Protein AF-0000000085123105 (afdb_homodimer)

Solvent-accessible surface area (backbone atoms only — not comparable to full-atom values): 19243 Å² total; per-residue (Å²): 120,56,48,76,42,59,49,56,49,74,67,53,51,53,54,58,71,70,49,73,50,39,33,42,32,33,43,39,95,72,73,73,54,42,72,45,82,44,30,50,83,74,30,70,42,78,76,52,56,40,34,36,39,35,59,35,60,69,57,63,57,28,48,62,50,20,21,39,77,81,28,35,55,33,23,38,36,39,65,34,38,53,84,73,54,30,27,41,36,37,38,28,41,40,44,77,37,34,76,86,40,87,60,28,68,68,60,56,65,79,37,85,76,58,83,60,57,50,35,35,37,48,32,38,45,57,32,29,36,39,35,65,30,36,47,42,39,34,36,42,82,72,43,66,50,58,57,44,62,53,53,53,68,71,46,50,71,68,52,52,50,53,48,40,64,72,38,29,40,37,19,98,86,65,38,62,31,51,65,89,50,132,118,55,50,76,41,58,48,57,48,72,68,54,50,55,54,57,71,71,50,73,49,38,34,43,32,34,41,38,95,72,74,73,54,43,74,44,82,44,31,48,83,73,31,71,42,78,77,51,54,41,33,36,39,35,60,34,59,70,57,61,57,28,48,62,50,21,21,38,75,80,29,36,54,34,23,38,36,40,65,35,37,54,85,71,54,29,28,42,35,37,38,28,41,41,45,78,37,35,76,88,40,88,59,27,68,68,59,56,66,80,37,84,78,57,81,60,56,51,36,36,37,50,31,38,44,57,34,29,36,40,35,63,30,36,46,42,37,35,35,44,83,72,44,67,50,59,57,44,62,53,54,53,68,72,45,52,73,68,52,51,49,52,50,41,67,72,38,29,40,36,20,98,86,65,39,60,31,51,66,88,51,132

Sequence (364 aa):
MANITDKLNKTDIEFIENQKMFFVSTSPKDGKINLSPKGLDDTFKIIDENKILWLNYFGSGNETAAHLLEDNRMTIMFCAFEGEPNILRLYCKAKVIHKRDTLWEEYISHFSTKRAARQVFDVTIENVNNSCGMGVPLYDFIGQREDLPVLYNKMSEEEHIAYMKKKNVLSFDGKETKLFEDMANITDKLNKTDIEFIENQKMFFVSTSPKDGKINLSPKGLDDTFKIIDENKILWLNYFGSGNETAAHLLEDNRMTIMFCAFEGEPNILRLYCKAKVIHKRDTLWEEYISHFSTKRAARQVFDVTIENVNNSCGMGVPLYDFIGQREDLPVLYNKMSEEEHIAYMKKKNVLSFDGKETKLFED

InterPro domains:
  IPR011576 Pyridoxamine 5'-phosphate oxidase, N-terminal [PF01243] (14-132)
  IPR012349 FMN-binding split barrel [G3DSA:2.30.110.10] (2-129)

Structure (mmCIF, N/CA/C/O backbone):
data_AF-0000000085123105-model_v1
#
loop_
_entity.id
_entity.type
_entity.pdbx_description
1 polymer "Pyridoxamine 5'-phosphate oxidase-related FMN-binding protein"
#
loop_
_atom_site.group_PDB
_atom_site.id
_atom_site.type_symbol
_atom_site.label_atom_id
_atom_site.label_alt_id
_atom_site.label_comp_id
_atom_site.label_asym_id
_atom_site.label_entity_id
_atom_site.label_seq_id
_atom_site.pdbx_PDB_ins_code
_atom_site.Cartn_x
_atom_site.Cartn_y
_atom_site.Cartn_z
_atom_site.occupancy
_atom_site.B_iso_or_equiv
_atom_site.auth_seq_id
_atom_site.auth_comp_id
_atom_site.auth_asym_id
_atom_site.auth_atom_id
_atom_site.pdbx_PDB_model_num
ATOM 1 N N . MET A 1 1 ? -17.328 12.117 0.617 1 50.81 1 MET A N 1
ATOM 2 C CA . MET A 1 1 ? -17.281 11.188 1.742 1 50.81 1 MET A CA 1
ATOM 3 C C . MET A 1 1 ? -16.891 9.789 1.274 1 50.81 1 MET A C 1
ATOM 5 O O . MET A 1 1 ? -17.141 9.43 0.119 1 50.81 1 MET A O 1
ATOM 9 N N . ALA A 1 2 ? -15.922 9.172 1.965 1 63.94 2 ALA A N 1
ATOM 10 C CA . ALA A 1 2 ? -15.734 7.754 1.668 1 63.94 2 ALA A CA 1
ATOM 11 C C . ALA A 1 2 ? -17.078 7.016 1.665 1 63.94 2 ALA A C 1
ATOM 13 O O . ALA A 1 2 ? -17.938 7.289 2.494 1 63.94 2 ALA A O 1
ATOM 14 N N . ASN A 1 3 ? -17.438 6.473 0.589 1 80.06 3 ASN A N 1
ATOM 15 C CA . ASN A 1 3 ? -18.594 5.594 0.481 1 80.06 3 ASN A CA 1
ATOM 16 C C . ASN A 1 3 ? -18.219 4.133 0.696 1 80.06 3 ASN A C 1
ATOM 18 O O . ASN A 1 3 ? -17.438 3.568 -0.084 1 80.06 3 ASN A O 1
ATOM 22 N N . ILE A 1 4 ? -18.734 3.582 1.87 1 90.12 4 ILE A N 1
ATOM 23 C CA . ILE A 1 4 ? -18.391 2.199 2.191 1 90.12 4 ILE A CA 1
ATOM 24 C C . ILE A 1 4 ? -19.594 1.297 1.906 1 90.12 4 ILE A C 1
ATOM 26 O O . ILE A 1 4 ? -20.703 1.568 2.365 1 90.12 4 ILE A O 1
ATOM 30 N N . THR A 1 5 ? -19.391 0.331 1.028 1 95.75 5 THR A N 1
ATOM 31 C CA . THR A 1 5 ? -20.375 -0.688 0.702 1 95.75 5 THR A CA 1
ATOM 32 C C . THR A 1 5 ? -19.828 -2.086 0.962 1 95.75 5 THR A C 1
ATOM 34 O O . THR A 1 5 ? -18.672 -2.236 1.353 1 95.75 5 THR A O 1
ATOM 37 N N . ASP A 1 6 ? -20.703 -3.152 0.759 1 97.25 6 ASP A N 1
ATOM 38 C CA . ASP A 1 6 ? -20.281 -4.484 1.172 1 97.25 6 ASP A CA 1
ATOM 39 C C . ASP A 1 6 ? -19.922 -5.348 -0.038 1 97.25 6 ASP A C 1
ATOM 41 O O . ASP A 1 6 ? -19.484 -6.488 0.115 1 97.25 6 ASP A O 1
ATOM 45 N N . LYS A 1 7 ? -20.172 -4.797 -1.194 1 98.12 7 LYS A N 1
ATOM 46 C CA . LYS A 1 7 ? -19.828 -5.547 -2.4 1 98.12 7 LYS A CA 1
ATOM 47 C C . LYS A 1 7 ? -19.516 -4.609 -3.561 1 98.12 7 LYS A C 1
ATOM 49 O O . LYS A 1 7 ? -19.859 -3.43 -3.529 1 98.12 7 LYS A O 1
ATOM 54 N N . LEU A 1 8 ? -18.859 -5.105 -4.551 1 98.69 8 LEU A N 1
ATOM 55 C CA . LEU A 1 8 ? -18.531 -4.34 -5.754 1 98.69 8 LEU A CA 1
ATOM 56 C C . LEU A 1 8 ? -19.797 -4.047 -6.562 1 98.69 8 LEU A C 1
ATOM 58 O O . LEU A 1 8 ? -20.656 -4.914 -6.703 1 98.69 8 LEU A O 1
ATOM 62 N N . ASN A 1 9 ? -19.906 -2.869 -7.035 1 98.19 9 ASN A N 1
ATOM 63 C CA . ASN A 1 9 ? -20.906 -2.545 -8.039 1 98.19 9 ASN A CA 1
ATOM 64 C C . ASN A 1 9 ? -20.297 -2.441 -9.438 1 98.19 9 ASN A C 1
ATOM 66 O O . ASN A 1 9 ? -19.094 -2.646 -9.609 1 98.19 9 ASN A O 1
ATOM 70 N N . LYS A 1 10 ? -21.125 -2.178 -10.398 1 98.06 10 LYS A N 1
ATOM 71 C CA . LYS A 1 10 ? -20.688 -2.156 -11.789 1 98.06 10 LYS A CA 1
ATOM 72 C C . LYS A 1 10 ? -19.609 -1.097 -12.008 1 98.06 10 LYS A C 1
ATOM 74 O O . LYS A 1 10 ? -18.641 -1.327 -12.742 1 98.06 10 LYS A O 1
ATOM 79 N N . THR A 1 11 ? -19.766 0.05 -11.414 1 97.75 11 THR A N 1
ATOM 80 C CA . THR A 1 11 ? -18.812 1.141 -11.547 1 97.75 11 THR A CA 1
ATOM 81 C C . THR A 1 11 ? -17.453 0.75 -10.953 1 97.75 11 THR A C 1
ATOM 83 O O . THR A 1 11 ? -16.406 1.031 -11.539 1 97.75 11 THR A O 1
ATOM 86 N N . ASP A 1 12 ? -17.516 0.111 -9.758 1 98.38 12 ASP A N 1
ATOM 87 C CA . ASP A 1 12 ? -16.297 -0.381 -9.133 1 98.38 12 ASP A CA 1
ATOM 88 C C . ASP A 1 12 ? -15.555 -1.344 -10.062 1 98.38 12 ASP A C 1
ATOM 90 O O . ASP A 1 12 ? -14.344 -1.229 -10.242 1 98.38 12 ASP A O 1
ATOM 94 N N . ILE A 1 13 ? -16.281 -2.266 -10.602 1 98.69 13 ILE A N 1
ATOM 95 C CA . ILE A 1 13 ? -15.711 -3.312 -11.438 1 98.69 13 ILE A CA 1
ATOM 96 C C . ILE A 1 13 ? -15.062 -2.686 -12.672 1 98.69 13 ILE A C 1
ATOM 98 O O . ILE A 1 13 ? -13.938 -3.037 -13.039 1 98.69 13 ILE A O 1
ATOM 102 N N . GLU A 1 14 ? -15.711 -1.787 -13.297 1 98.31 14 GLU A N 1
ATOM 103 C CA . GLU A 1 14 ? -15.164 -1.1 -14.461 1 98.31 14 GLU A CA 1
ATOM 104 C C . GLU A 1 14 ? -13.883 -0.347 -14.109 1 98.31 14 GLU A C 1
ATOM 106 O O . GLU A 1 14 ? -12.922 -0.359 -14.875 1 98.31 14 GLU A O 1
ATOM 111 N N . PHE A 1 15 ? -13.922 0.326 -13.008 1 98.56 15 PHE A N 1
ATOM 112 C CA . PHE A 1 15 ? -12.742 1.05 -12.555 1 98.56 15 PHE A CA 1
ATOM 113 C C . PHE A 1 15 ? -11.562 0.103 -12.375 1 98.56 15 PHE A C 1
ATOM 115 O O . PHE A 1 15 ? -10.461 0.374 -12.867 1 98.56 15 PHE A O 1
ATOM 122 N N . ILE A 1 16 ? -11.758 -1.043 -11.664 1 98.75 16 ILE A N 1
ATOM 123 C CA . ILE A 1 16 ? -10.703 -2.021 -11.398 1 98.75 16 ILE A CA 1
ATOM 124 C C . ILE A 1 16 ? -10.141 -2.543 -12.719 1 98.75 16 ILE A C 1
ATOM 126 O O . ILE A 1 16 ? -8.922 -2.633 -12.891 1 98.75 16 ILE A O 1
ATOM 130 N N . GLU A 1 17 ? -10.992 -2.828 -13.641 1 97.69 17 GLU A N 1
ATOM 131 C CA . GLU A 1 17 ? -10.602 -3.424 -14.914 1 97.69 17 GLU A CA 1
ATOM 132 C C . GLU A 1 17 ? -9.742 -2.461 -15.727 1 97.69 17 GLU A C 1
ATOM 134 O O . GLU A 1 17 ? -8.984 -2.887 -16.594 1 97.69 17 GLU A O 1
ATOM 139 N N . ASN A 1 18 ? -9.852 -1.21 -15.422 1 97.56 18 ASN A N 1
ATOM 140 C CA . ASN A 1 18 ? -9.109 -0.201 -16.172 1 97.56 18 ASN A CA 1
ATOM 141 C C . ASN A 1 18 ? -7.762 0.095 -15.523 1 97.56 18 ASN A C 1
ATOM 143 O O . ASN A 1 18 ? -6.961 0.854 -16.078 1 97.56 18 ASN A O 1
ATOM 147 N N . GLN A 1 19 ? -7.535 -0.427 -14.383 1 98.44 19 GLN A N 1
ATOM 148 C CA . GLN A 1 19 ? -6.25 -0.217 -13.727 1 98.44 19 GLN A CA 1
ATOM 149 C C . GLN A 1 19 ? -5.215 -1.229 -14.211 1 98.44 19 GLN A C 1
ATOM 151 O O . GLN A 1 19 ? -5.566 -2.334 -14.625 1 98.44 19 GLN A O 1
ATOM 156 N N . LYS A 1 20 ? -3.9 -0.831 -14.102 1 98.5 20 LYS A N 1
ATOM 157 C CA . LYS A 1 20 ? -2.824 -1.663 -14.633 1 98.5 20 LYS A CA 1
ATOM 158 C C . LYS A 1 20 ? -1.988 -2.266 -13.508 1 98.5 20 LYS A C 1
ATOM 160 O O . LYS A 1 20 ? -1.038 -3.01 -13.766 1 98.5 20 LYS A O 1
ATOM 165 N N . MET A 1 21 ? -2.285 -1.904 -12.312 1 98.62 21 MET A N 1
ATOM 166 C CA . MET A 1 21 ? -1.643 -2.432 -11.109 1 98.62 21 MET A CA 1
ATOM 167 C C . MET A 1 21 ? -2.537 -2.25 -9.891 1 98.62 21 MET A C 1
ATOM 169 O O . MET A 1 21 ? -3.531 -1.523 -9.945 1 98.62 21 MET A O 1
ATOM 173 N N . PHE A 1 22 ? -2.258 -2.898 -8.883 1 98.88 22 PHE A N 1
ATOM 174 C CA . PHE A 1 22 ? -2.908 -2.748 -7.586 1 98.88 22 PHE A CA 1
ATOM 175 C C . PHE A 1 22 ? -1.908 -2.932 -6.453 1 98.88 22 PHE A C 1
ATOM 177 O O . PHE A 1 22 ? -0.735 -3.225 -6.691 1 98.88 22 PHE A O 1
ATOM 184 N N . PHE A 1 23 ? -2.311 -2.611 -5.25 1 98.94 23 PHE A N 1
ATOM 185 C CA . PHE A 1 23 ? -1.46 -2.658 -4.07 1 98.94 23 PHE A CA 1
ATOM 186 C C . PHE A 1 23 ? -2.082 -3.535 -2.988 1 98.94 23 PHE A C 1
ATOM 188 O O . PHE A 1 23 ? -3.299 -3.527 -2.801 1 98.94 23 PHE A O 1
ATOM 195 N N . VAL A 1 24 ? -1.243 -4.258 -2.305 1 98.88 24 VAL A N 1
ATOM 196 C CA . VAL A 1 24 ? -1.723 -5.199 -1.298 1 98.88 24 VAL A CA 1
ATOM 197 C C . VAL A 1 24 ? -1.025 -4.93 0.034 1 98.88 24 VAL A C 1
ATOM 199 O O . VAL A 1 24 ? 0.191 -4.73 0.075 1 98.88 24 VAL A O 1
ATOM 202 N N . SER A 1 25 ? -1.798 -4.91 1.049 1 98.94 25 SER A N 1
ATOM 203 C CA . SER A 1 25 ? -1.232 -4.828 2.391 1 98.94 25 SER A CA 1
ATOM 204 C C . SER A 1 25 ? -1.75 -5.953 3.279 1 98.94 25 SER A C 1
ATOM 206 O O . SER A 1 25 ? -2.936 -6.285 3.24 1 98.94 25 SER A O 1
ATOM 208 N N . THR A 1 26 ? -0.894 -6.566 3.986 1 98.81 26 THR A N 1
ATOM 209 C CA . THR A 1 26 ? -1.166 -7.535 5.039 1 98.81 26 THR A CA 1
ATOM 210 C C . THR A 1 26 ? -0.32 -7.246 6.277 1 98.81 26 THR A C 1
ATOM 212 O O . THR A 1 26 ? 0.667 -6.512 6.199 1 98.81 26 THR A O 1
ATOM 215 N N . SER A 1 27 ? -0.757 -7.75 7.363 1 98.38 27 SER A N 1
ATOM 216 C CA . SER A 1 27 ? -0.037 -7.496 8.609 1 98.38 27 SER A CA 1
ATOM 217 C C . SER A 1 27 ? 0.028 -8.75 9.477 1 98.38 27 SER A C 1
ATOM 219 O O . SER A 1 27 ? -0.996 -9.383 9.734 1 98.38 27 SER A O 1
ATOM 221 N N . PRO A 1 28 ? 1.244 -9.07 9.914 1 96.56 28 PRO A N 1
ATOM 222 C CA . PRO A 1 28 ? 1.335 -10.078 10.977 1 96.56 28 PRO A CA 1
ATOM 223 C C . PRO A 1 28 ? 0.984 -9.516 12.352 1 96.56 28 PRO A C 1
ATOM 225 O O . PRO A 1 28 ? 0.853 -8.297 12.508 1 96.56 28 PRO A O 1
ATOM 228 N N . LYS A 1 29 ? 0.77 -10.398 13.266 1 93.75 29 LYS A N 1
ATOM 229 C CA . LYS A 1 29 ? 0.519 -9.953 14.633 1 93.75 29 LYS A CA 1
ATOM 230 C C . LYS A 1 29 ? 1.71 -9.18 15.188 1 93.75 29 LYS A C 1
ATOM 232 O O . LYS A 1 29 ? 1.535 -8.156 15.852 1 93.75 29 LYS A O 1
ATOM 237 N N . ASP A 1 30 ? 2.838 -9.742 14.93 1 93.69 30 ASP A N 1
ATOM 238 C CA . ASP A 1 30 ? 4.098 -9.094 15.281 1 93.69 30 ASP A CA 1
ATOM 239 C C . ASP A 1 30 ? 5.059 -9.078 14.094 1 93.69 30 ASP A C 1
ATOM 241 O O . ASP A 1 30 ? 5.172 -10.062 13.367 1 93.69 30 ASP A O 1
ATOM 245 N N . GLY A 1 31 ? 5.699 -7.918 13.922 1 96 31 GLY A N 1
ATOM 246 C CA . GLY A 1 31 ? 6.629 -7.805 12.812 1 96 31 GLY A CA 1
ATOM 247 C C . GLY A 1 31 ? 6.258 -6.715 11.828 1 96 31 GLY A C 1
ATOM 248 O O . GLY A 1 31 ? 5.449 -5.836 12.141 1 96 31 GLY A O 1
ATOM 249 N N . LYS A 1 32 ? 6.836 -6.75 10.656 1 97.62 32 LYS A N 1
ATOM 250 C CA . LYS A 1 32 ? 6.727 -5.691 9.656 1 97.62 32 LYS A CA 1
ATOM 251 C C . LYS A 1 32 ? 5.426 -5.809 8.875 1 97.62 32 LYS A C 1
ATOM 253 O O . LYS A 1 32 ? 5.039 -6.902 8.453 1 97.62 32 LYS A O 1
ATOM 258 N N . ILE A 1 33 ? 4.719 -4.715 8.719 1 98.62 33 ILE A N 1
ATOM 259 C CA . ILE A 1 33 ? 3.525 -4.652 7.879 1 98.62 33 ILE A CA 1
ATOM 260 C C . ILE A 1 33 ? 3.928 -4.727 6.41 1 98.62 33 ILE A C 1
ATOM 262 O O . ILE A 1 33 ? 4.871 -4.059 5.98 1 98.62 33 ILE A O 1
ATOM 266 N N . ASN A 1 34 ? 3.254 -5.602 5.707 1 98.5 34 ASN A N 1
ATOM 267 C CA . ASN A 1 34 ? 3.549 -5.758 4.285 1 98.5 34 ASN A CA 1
ATOM 268 C C . ASN A 1 34 ? 2.814 -4.719 3.445 1 98.5 34 ASN A C 1
ATOM 270 O O . ASN A 1 34 ? 1.641 -4.434 3.686 1 98.5 34 ASN A O 1
ATOM 274 N N . LEU A 1 35 ? 3.418 -4.18 2.479 1 98.69 35 LEU A N 1
ATOM 275 C CA . LEU A 1 35 ? 2.889 -3.309 1.435 1 98.69 35 LEU A CA 1
ATOM 276 C C . LEU A 1 35 ? 3.578 -3.576 0.101 1 98.69 35 LEU A C 1
ATOM 278 O O . LEU A 1 35 ? 4.785 -3.369 -0.03 1 98.69 35 LEU A O 1
ATOM 282 N N . SER A 1 36 ? 2.799 -3.99 -0.877 1 98.19 36 SER A N 1
ATOM 283 C CA . SER A 1 36 ? 3.434 -4.418 -2.117 1 98.19 36 SER A CA 1
ATOM 284 C C . SER A 1 36 ? 2.623 -3.986 -3.334 1 98.19 36 SER A C 1
ATOM 286 O O . SER A 1 36 ? 1.393 -4.07 -3.328 1 98.19 36 SER A O 1
ATOM 288 N N . PRO A 1 37 ? 3.314 -3.523 -4.336 1 98.44 37 PRO A N 1
ATOM 289 C CA . PRO A 1 37 ? 2.656 -3.277 -5.621 1 98.44 37 PRO A CA 1
ATOM 290 C C . PRO A 1 37 ? 2.609 -4.52 -6.508 1 98.44 37 PRO A C 1
ATOM 292 O O . PRO A 1 37 ? 3.549 -5.32 -6.508 1 98.44 37 PRO A O 1
ATOM 295 N N . LYS A 1 38 ? 1.509 -4.723 -7.152 1 97.06 38 LYS A N 1
ATOM 296 C CA . LYS A 1 38 ? 1.314 -5.84 -8.07 1 97.06 38 LYS A CA 1
ATOM 297 C C . LYS A 1 38 ? 0.956 -5.348 -9.469 1 97.06 38 LYS A C 1
ATOM 299 O O . LYS A 1 38 ? -0.018 -4.613 -9.641 1 97.06 38 LYS A O 1
ATOM 304 N N . GLY A 1 39 ? 1.74 -5.723 -10.375 1 95.88 39 GLY A N 1
ATOM 305 C CA . GLY A 1 39 ? 1.475 -5.395 -11.766 1 95.88 39 GLY A CA 1
ATOM 306 C C . GLY A 1 39 ? 1.363 -6.621 -12.656 1 95.88 39 GLY A C 1
ATOM 307 O O . GLY A 1 39 ? 0.825 -7.648 -12.242 1 95.88 39 GLY A O 1
ATOM 308 N N . LEU A 1 40 ? 1.738 -6.461 -13.953 1 93.94 40 LEU A N 1
ATOM 309 C CA . LEU A 1 40 ? 1.634 -7.496 -14.977 1 93.94 40 LEU A CA 1
ATOM 310 C C . LEU A 1 40 ? 0.175 -7.77 -15.32 1 93.94 40 LEU A C 1
ATOM 312 O O . LEU A 1 40 ? -0.699 -7.695 -14.453 1 93.94 40 LEU A O 1
ATOM 316 N N . ASP A 1 41 ? -0.053 -8.078 -16.516 1 93.25 41 ASP A N 1
ATOM 317 C CA . ASP A 1 41 ? -1.406 -8.312 -17.016 1 93.25 41 ASP A CA 1
ATOM 318 C C . ASP A 1 41 ? -1.944 -9.656 -16.531 1 93.25 41 ASP A C 1
ATOM 320 O O . ASP A 1 41 ? -1.174 -10.58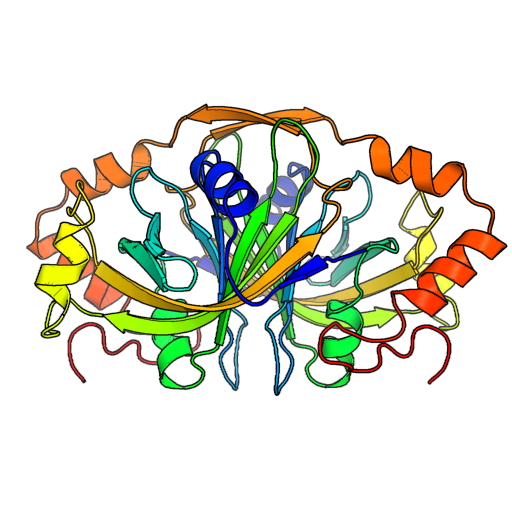6 -16.281 1 93.25 41 ASP A O 1
ATOM 324 N N . ASP A 1 42 ? -3.275 -9.703 -16.359 1 95.12 42 ASP A N 1
ATOM 325 C CA . ASP A 1 42 ? -4.012 -10.938 -16.109 1 95.12 42 ASP A CA 1
ATOM 326 C C . ASP A 1 42 ? -3.617 -11.539 -14.758 1 95.12 42 ASP A C 1
ATOM 328 O O . ASP A 1 42 ? -3.396 -12.75 -14.648 1 95.12 42 ASP A O 1
ATOM 332 N N . THR A 1 43 ? -3.443 -10.742 -13.773 1 96.5 43 THR A N 1
ATOM 333 C CA . THR A 1 43 ? -3.049 -11.25 -12.461 1 96.5 43 THR A CA 1
ATOM 334 C C . THR A 1 43 ? -4.133 -10.969 -11.422 1 96.5 43 THR A C 1
ATOM 336 O O . THR A 1 43 ? -3.977 -11.305 -10.25 1 96.5 43 THR A O 1
ATOM 339 N N . PHE A 1 44 ? -5.207 -10.336 -11.797 1 98.12 44 PHE A N 1
ATOM 340 C CA . PHE A 1 44 ? -6.312 -10 -10.906 1 98.12 44 PHE A CA 1
ATOM 341 C C . PHE A 1 44 ? -7.648 -10.359 -11.547 1 98.12 44 PHE A C 1
ATOM 343 O O . PHE A 1 44 ? -7.988 -9.844 -12.617 1 98.12 44 PHE A O 1
ATOM 350 N N . LYS A 1 45 ? -8.438 -11.227 -10.891 1 98.38 45 LYS A N 1
ATOM 351 C CA . LYS A 1 45 ? -9.711 -11.68 -11.445 1 98.38 45 LYS A CA 1
ATOM 352 C C . LYS A 1 45 ? -10.852 -11.422 -10.469 1 98.38 45 LYS A C 1
ATOM 354 O O . LYS A 1 45 ? -10.781 -11.805 -9.297 1 98.38 45 LYS A O 1
ATOM 359 N N . ILE A 1 46 ? -11.844 -10.758 -10.961 1 98.81 46 ILE A N 1
ATOM 360 C CA . ILE A 1 46 ? -13.102 -10.641 -10.234 1 98.81 46 ILE A CA 1
ATOM 361 C C . ILE A 1 46 ? -14.008 -11.82 -10.578 1 98.81 46 ILE A C 1
ATOM 363 O O . ILE A 1 46 ? -14.453 -11.953 -11.719 1 98.81 46 ILE A O 1
ATOM 367 N N . ILE A 1 47 ? -14.227 -12.703 -9.602 1 98.56 47 ILE A N 1
ATOM 368 C CA . ILE A 1 47 ? -15.047 -13.891 -9.805 1 98.56 47 ILE A CA 1
ATOM 369 C C . ILE A 1 47 ? -16.531 -13.539 -9.656 1 98.56 47 ILE A C 1
ATOM 371 O O . ILE A 1 47 ? -17.359 -14.008 -10.43 1 98.56 47 ILE A O 1
ATOM 375 N N . ASP A 1 48 ? -16.859 -12.773 -8.695 1 98.25 48 ASP A N 1
ATOM 376 C CA . ASP A 1 48 ? -18.172 -12.148 -8.492 1 98.25 48 ASP A CA 1
ATOM 377 C C . ASP A 1 48 ? -18.047 -10.922 -7.594 1 98.25 48 ASP A C 1
ATOM 379 O O . ASP A 1 48 ? -16.953 -10.422 -7.355 1 98.25 48 ASP A O 1
ATOM 383 N N . GLU A 1 49 ? -19.125 -10.359 -7.098 1 98.31 49 GLU A N 1
ATOM 384 C CA . GLU A 1 49 ? -19.141 -9.062 -6.434 1 98.31 49 GLU A CA 1
ATOM 385 C C . GLU A 1 49 ? -18.391 -9.117 -5.102 1 98.31 49 GLU A C 1
ATOM 387 O O . GLU A 1 49 ? -18.062 -8.078 -4.527 1 98.31 49 GLU A O 1
ATOM 392 N N . ASN A 1 50 ? -18.109 -10.336 -4.551 1 98.56 50 ASN A N 1
ATOM 393 C CA . ASN A 1 50 ? -17.438 -10.438 -3.256 1 98.56 50 ASN A CA 1
ATOM 394 C C . ASN A 1 50 ? -16.266 -11.406 -3.307 1 98.56 50 ASN A C 1
ATOM 396 O O . ASN A 1 50 ? -15.711 -11.781 -2.268 1 98.56 50 ASN A O 1
ATOM 400 N N . LYS A 1 51 ? -15.867 -11.805 -4.457 1 98.69 51 LYS A N 1
ATOM 401 C CA . LYS A 1 51 ? -14.805 -12.797 -4.559 1 98.69 51 LYS A CA 1
ATOM 402 C C . LYS A 1 51 ? -13.781 -12.391 -5.621 1 98.69 51 LYS A C 1
ATOM 404 O O . LYS A 1 51 ? -14.148 -12.109 -6.766 1 98.69 51 LYS A O 1
ATOM 409 N N . ILE A 1 52 ? -12.555 -12.414 -5.223 1 98.75 52 ILE A N 1
ATOM 410 C CA . ILE A 1 52 ? -11.414 -12.07 -6.07 1 98.75 52 ILE A CA 1
ATOM 411 C C . ILE A 1 52 ? -10.375 -13.188 -6.012 1 98.75 52 ILE A C 1
ATOM 413 O O . ILE A 1 52 ? -10.164 -13.797 -4.957 1 98.75 52 ILE A O 1
ATOM 417 N N . LEU A 1 53 ? -9.797 -13.43 -7.109 1 98.75 53 LEU A N 1
ATOM 418 C CA . LEU A 1 53 ? -8.539 -14.172 -7.164 1 98.75 53 LEU A CA 1
ATOM 419 C C . LEU A 1 53 ? -7.418 -13.297 -7.715 1 98.75 53 LEU A C 1
ATOM 421 O O . LEU A 1 53 ? -7.621 -12.547 -8.664 1 98.75 53 LEU A O 1
ATOM 425 N N . TRP A 1 54 ? -6.324 -13.352 -7.082 1 98 54 TRP A N 1
ATOM 426 C CA . TRP A 1 54 ? -5.191 -12.727 -7.762 1 98 54 TRP A CA 1
ATOM 427 C C . TRP A 1 54 ? -3.973 -13.641 -7.734 1 98 54 TRP A C 1
ATOM 429 O O . TRP A 1 54 ? -3.791 -14.422 -6.797 1 98 54 TRP A O 1
ATOM 439 N N . LEU A 1 55 ? -3.248 -13.609 -8.844 1 97.12 55 LEU A N 1
ATOM 440 C CA . LEU A 1 55 ? -2.105 -14.477 -9.117 1 97.12 55 LEU A CA 1
ATOM 441 C C . LEU A 1 55 ? -0.836 -13.914 -8.484 1 97.12 55 LEU A C 1
ATOM 443 O O . LEU A 1 55 ? -0.53 -12.727 -8.648 1 97.12 55 LEU A O 1
ATOM 447 N N . ASN A 1 56 ? -0.14 -14.773 -7.758 1 95.81 56 ASN A N 1
ATOM 448 C CA . ASN A 1 56 ? 1.127 -14.422 -7.125 1 95.81 56 ASN A CA 1
ATOM 449 C C . ASN A 1 56 ? 2.301 -15.133 -7.789 1 95.81 56 ASN A C 1
ATOM 451 O O . ASN A 1 56 ? 2.484 -16.328 -7.609 1 95.81 56 ASN A O 1
ATOM 455 N N . TYR A 1 57 ? 3.102 -14.375 -8.508 1 92.62 57 TYR A N 1
ATOM 456 C CA . TYR A 1 57 ? 4.352 -14.883 -9.062 1 92.62 57 TYR A CA 1
ATOM 457 C C . TYR A 1 57 ? 5.453 -14.898 -8.008 1 92.62 57 TYR A C 1
ATOM 459 O O . TYR A 1 57 ? 5.352 -14.203 -6.992 1 92.62 57 TYR A O 1
ATOM 467 N N . PHE A 1 58 ? 6.371 -15.766 -8.188 1 90.38 58 PHE A N 1
ATOM 468 C CA . PHE A 1 58 ? 7.445 -15.719 -7.207 1 90.38 58 PHE A CA 1
ATOM 469 C C . PHE A 1 58 ? 8.297 -14.469 -7.398 1 90.38 58 PHE A C 1
ATOM 471 O O . PHE A 1 58 ? 8.266 -13.852 -8.469 1 90.38 58 PHE A O 1
ATOM 478 N N . GLY A 1 59 ? 8.906 -14.016 -6.363 1 90.06 59 GLY A N 1
ATOM 479 C CA . GLY A 1 59 ? 9.734 -12.82 -6.328 1 90.06 59 GLY A CA 1
ATOM 480 C C . GLY A 1 59 ? 10.641 -12.75 -5.113 1 90.06 59 GLY A C 1
ATOM 481 O O . GLY A 1 59 ? 11.039 -13.789 -4.574 1 90.06 59 GLY A O 1
ATOM 482 N N . SER A 1 60 ? 10.961 -11.547 -4.785 1 90.69 60 SER A N 1
ATOM 483 C CA . SER A 1 60 ? 11.977 -11.344 -3.762 1 90.69 60 SER A CA 1
ATOM 484 C C . SER A 1 60 ? 11.477 -11.781 -2.389 1 90.69 60 SER A C 1
ATOM 486 O O . SER A 1 60 ? 12.281 -12.102 -1.508 1 90.69 60 SER A O 1
ATOM 488 N N . GLY A 1 61 ? 10.219 -11.75 -2.152 1 93 61 GLY A N 1
ATOM 489 C CA . GLY A 1 61 ? 9.641 -12.164 -0.881 1 93 61 GLY A CA 1
ATOM 490 C C . GLY A 1 61 ? 8.297 -12.844 -1.026 1 93 61 GLY A C 1
ATOM 491 O O . GLY A 1 61 ? 7.82 -13.062 -2.143 1 93 61 GLY A O 1
ATOM 492 N N . ASN A 1 62 ? 7.781 -13.273 0.068 1 97 62 ASN A N 1
ATOM 493 C CA . ASN A 1 62 ? 6.48 -13.93 0.147 1 97 62 ASN A CA 1
ATOM 494 C C . ASN A 1 62 ? 5.758 -13.586 1.446 1 97 62 ASN A C 1
ATOM 496 O O . ASN A 1 62 ? 5.254 -14.477 2.135 1 97 62 ASN A O 1
ATOM 500 N N . GLU A 1 63 ? 5.758 -12.344 1.769 1 97.75 63 GLU A N 1
ATOM 501 C CA . GLU A 1 63 ? 5.25 -11.852 3.045 1 97.75 63 GLU A CA 1
ATOM 502 C C . GLU A 1 63 ? 3.758 -12.133 3.193 1 97.75 63 GLU A C 1
ATOM 504 O O . GLU A 1 63 ? 3.305 -12.562 4.258 1 97.75 63 GLU A O 1
ATOM 509 N N . THR A 1 64 ? 2.988 -11.883 2.119 1 98.38 64 THR A N 1
ATOM 510 C CA . THR A 1 64 ? 1.54 -12.039 2.162 1 98.38 64 THR A CA 1
ATOM 511 C C . THR A 1 64 ? 1.166 -13.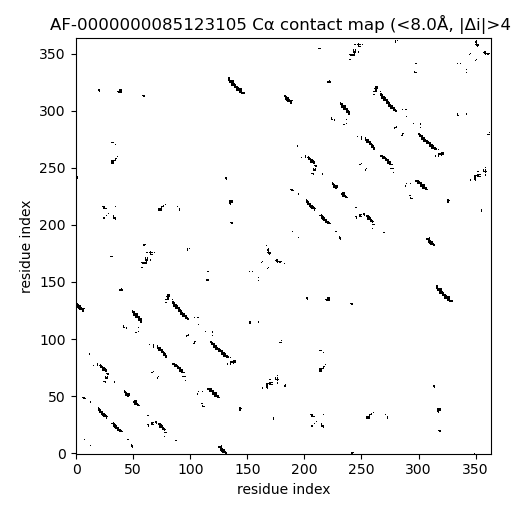461 2.586 1 98.38 64 THR A C 1
ATOM 513 O O . THR A 1 64 ? 0.336 -13.648 3.477 1 98.38 64 THR A O 1
ATOM 516 N N . ALA A 1 65 ? 1.821 -14.391 1.982 1 98.31 65 ALA A N 1
ATOM 517 C CA . ALA A 1 65 ? 1.523 -15.781 2.311 1 98.31 65 ALA A CA 1
ATOM 518 C C . ALA A 1 65 ? 1.818 -16.078 3.777 1 98.31 65 ALA A C 1
ATOM 520 O O . ALA A 1 65 ? 1.038 -16.75 4.449 1 98.31 65 ALA A O 1
ATOM 521 N N . ALA A 1 66 ? 2.918 -15.578 4.262 1 98.19 66 ALA A N 1
ATOM 522 C CA . ALA A 1 66 ? 3.291 -15.797 5.656 1 98.19 66 ALA A CA 1
ATOM 523 C C . ALA A 1 66 ? 2.283 -15.156 6.602 1 98.19 66 ALA A C 1
ATOM 525 O O . ALA A 1 66 ? 1.846 -15.781 7.574 1 98.19 66 ALA A O 1
ATOM 526 N N . HIS A 1 67 ? 1.939 -13.906 6.344 1 98.5 67 HIS A N 1
ATOM 527 C CA . HIS A 1 67 ? 1.057 -13.148 7.223 1 98.5 67 HIS A CA 1
ATOM 528 C C . HIS A 1 67 ? -0.312 -13.812 7.336 1 98.5 67 HIS A C 1
ATOM 530 O O . HIS A 1 67 ? -0.901 -13.852 8.414 1 98.5 67 HIS A O 1
ATOM 536 N N . LEU A 1 68 ? -0.816 -14.336 6.219 1 98.25 68 LEU A N 1
ATOM 537 C CA . LEU A 1 68 ? -2.186 -14.828 6.156 1 98.25 68 LEU A CA 1
ATOM 538 C C . LEU A 1 68 ? -2.344 -16.094 6.988 1 98.25 68 LEU A C 1
ATOM 540 O O . LEU A 1 68 ? -3.465 -16.516 7.297 1 98.25 68 LEU A O 1
ATOM 544 N N . LEU A 1 69 ? -1.229 -16.75 7.359 1 97.38 69 LEU A N 1
ATOM 545 C CA . LEU A 1 69 ? -1.285 -17.938 8.211 1 97.38 69 LEU A CA 1
ATOM 546 C C . LEU A 1 69 ? -1.733 -17.562 9.625 1 97.38 69 LEU A C 1
ATOM 548 O O . LEU A 1 69 ? -2.369 -18.359 10.312 1 97.38 69 LEU A O 1
ATOM 552 N N . GLU A 1 70 ? -1.534 -16.297 10.047 1 96.19 70 GLU A N 1
ATOM 553 C CA . GLU A 1 70 ? -1.884 -15.922 11.414 1 96.19 70 GLU A CA 1
ATOM 554 C C . GLU A 1 70 ? -2.982 -14.867 11.43 1 96.19 70 GLU A C 1
ATOM 556 O O . GLU A 1 70 ? -3.719 -14.742 12.406 1 96.19 70 GLU A O 1
ATOM 561 N N . ASP A 1 71 ? -3.059 -14.078 10.453 1 97.75 71 ASP A N 1
ATOM 562 C CA . ASP A 1 71 ? -4.039 -13.016 10.305 1 97.75 71 ASP A CA 1
ATOM 563 C C . ASP A 1 71 ? -4.527 -12.914 8.859 1 97.75 71 ASP A C 1
ATOM 565 O O . ASP A 1 71 ? -3.787 -12.477 7.977 1 97.75 71 ASP A O 1
ATOM 569 N N . ASN A 1 72 ? -5.785 -13.234 8.594 1 98.5 72 ASN A N 1
ATOM 570 C CA . ASN A 1 72 ? -6.238 -13.391 7.215 1 98.5 72 ASN A CA 1
ATOM 571 C C . ASN A 1 72 ? -6.75 -12.078 6.641 1 98.5 72 ASN A C 1
ATOM 573 O O . ASN A 1 72 ? -7.375 -12.062 5.574 1 98.5 72 ASN A O 1
ATOM 577 N N . ARG A 1 73 ? -6.527 -10.969 7.414 1 98.69 73 ARG A N 1
ATOM 578 C CA . ARG A 1 73 ? -6.906 -9.656 6.898 1 98.69 73 ARG A CA 1
ATOM 579 C C . ARG A 1 73 ? -6.008 -9.242 5.734 1 98.69 73 ARG A C 1
ATOM 581 O O . ARG A 1 73 ? -4.793 -9.453 5.777 1 98.69 73 ARG A O 1
ATOM 588 N N . MET A 1 74 ? -6.578 -8.711 4.676 1 98.88 74 MET A N 1
ATOM 589 C CA . MET A 1 74 ? -5.895 -8.164 3.508 1 98.88 74 MET A CA 1
ATOM 590 C C . MET A 1 74 ? -6.594 -6.898 3.018 1 98.88 74 MET A C 1
ATOM 592 O O . MET A 1 74 ? -7.824 -6.836 2.982 1 98.88 74 MET A O 1
ATOM 596 N N . THR A 1 75 ? -5.895 -5.902 2.705 1 98.94 75 THR A N 1
ATOM 597 C CA . THR A 1 75 ? -6.426 -4.75 1.985 1 98.94 75 THR A CA 1
ATOM 598 C C . THR A 1 75 ? -5.82 -4.66 0.586 1 98.94 75 THR A C 1
ATOM 600 O O . THR A 1 75 ? -4.605 -4.773 0.421 1 98.94 75 THR A O 1
ATOM 603 N N . ILE A 1 76 ? -6.633 -4.562 -0.373 1 98.94 76 ILE A N 1
ATOM 604 C CA . ILE A 1 76 ? -6.234 -4.297 -1.75 1 98.94 76 ILE A CA 1
ATOM 605 C C . ILE A 1 76 ? -6.656 -2.887 -2.146 1 98.94 76 ILE A C 1
ATOM 607 O O . ILE A 1 76 ? -7.766 -2.453 -1.831 1 98.94 76 ILE A O 1
ATOM 611 N N . MET A 1 77 ? -5.766 -2.199 -2.822 1 98.94 77 MET A N 1
ATOM 612 C CA . MET A 1 77 ? -6.074 -0.823 -3.205 1 98.94 77 MET A CA 1
ATOM 613 C C . MET A 1 77 ? -5.762 -0.586 -4.68 1 98.94 77 MET A C 1
ATOM 615 O O . MET A 1 77 ? -4.734 -1.038 -5.18 1 98.94 77 MET A O 1
ATOM 619 N N . PHE A 1 78 ? -6.637 0.131 -5.289 1 98.88 78 PHE A N 1
ATOM 620 C CA . PHE A 1 78 ? -6.43 0.746 -6.594 1 98.88 78 PHE A CA 1
ATOM 621 C C . PHE A 1 78 ? -6.48 2.266 -6.492 1 98.88 78 PHE A C 1
ATOM 623 O O . PHE A 1 78 ? -7.207 2.811 -5.656 1 98.88 78 PHE A O 1
ATOM 630 N N . CYS A 1 79 ? -5.746 2.904 -7.297 1 98.56 79 CYS A N 1
ATOM 631 C CA . CYS A 1 79 ? -5.91 4.352 -7.375 1 98.56 79 CYS A CA 1
ATOM 632 C C . CYS A 1 79 ? -5.805 4.836 -8.82 1 98.56 79 CYS A C 1
ATOM 634 O O . CYS A 1 79 ? -5.086 4.242 -9.625 1 98.56 79 CYS A O 1
ATOM 636 N N . ALA A 1 80 ? -6.52 5.855 -9.117 1 98.5 80 ALA A N 1
ATOM 637 C CA . ALA A 1 80 ? -6.574 6.387 -10.477 1 98.5 80 ALA A CA 1
ATOM 638 C C . ALA A 1 80 ? -5.32 7.199 -10.797 1 98.5 80 ALA A C 1
ATOM 640 O O . ALA A 1 80 ? -5.105 8.273 -10.227 1 98.5 80 ALA A O 1
ATOM 641 N N . PHE A 1 81 ? -4.523 6.719 -11.766 1 98.62 81 PHE A N 1
ATOM 642 C CA . PHE A 1 81 ? -3.387 7.473 -12.281 1 98.62 81 PHE A CA 1
ATOM 643 C C . PHE A 1 81 ? -3.797 8.312 -13.492 1 98.62 81 PHE A C 1
ATOM 645 O O . PHE A 1 81 ? -3.064 9.211 -13.906 1 98.62 81 PHE A O 1
ATOM 652 N N . GLU A 1 82 ? -4.902 7.945 -14.031 1 98.12 82 GLU A N 1
ATOM 653 C CA . GLU A 1 82 ? -5.492 8.641 -15.172 1 98.12 82 GLU A CA 1
ATOM 654 C C . GLU A 1 82 ? -6.969 8.945 -14.922 1 98.12 82 GLU A C 1
ATOM 656 O O . GLU A 1 82 ? -7.605 8.32 -14.078 1 98.12 82 GLU A O 1
ATOM 661 N N . GLY A 1 83 ? -7.445 9.953 -15.633 1 97 83 GLY A N 1
ATOM 662 C CA . GLY A 1 83 ? -8.867 10.266 -15.547 1 97 83 GLY A CA 1
ATOM 663 C C . GLY A 1 83 ? -9.258 10.875 -14.211 1 97 83 GLY A C 1
ATOM 664 O O . GLY A 1 83 ? -8.445 11.539 -13.562 1 97 83 GLY A O 1
ATOM 665 N N . GLU A 1 84 ? -10.57 10.727 -13.789 1 96.69 84 GLU A N 1
ATOM 666 C CA . GLU A 1 84 ? -11.094 11.297 -12.547 1 96.69 84 GLU A CA 1
ATOM 667 C C . GLU A 1 84 ? -10.43 10.664 -11.328 1 96.69 84 GLU A C 1
ATOM 669 O O . GLU A 1 84 ? -10.164 9.461 -11.312 1 96.69 84 GLU A O 1
ATOM 674 N N . PRO A 1 85 ? -10.195 11.5 -10.375 1 97.12 85 PRO A N 1
ATOM 675 C CA . PRO A 1 85 ? -9.555 10.961 -9.172 1 97.12 85 PRO A CA 1
ATOM 676 C C . PRO A 1 85 ? -10.414 9.914 -8.469 1 97.12 85 PRO A C 1
ATOM 678 O O . PRO A 1 85 ? -11.633 10.062 -8.375 1 97.12 85 PRO A O 1
ATOM 681 N N . ASN A 1 86 ? -9.773 8.891 -8 1 97.44 86 ASN A N 1
ATOM 682 C CA . ASN A 1 86 ? -10.422 7.828 -7.234 1 97.44 86 ASN A CA 1
ATOM 683 C C . ASN A 1 86 ? -9.391 6.949 -6.523 1 97.44 86 ASN A C 1
ATOM 685 O O . ASN A 1 86 ? -8.336 6.645 -7.082 1 97.44 86 ASN A O 1
ATOM 689 N N . ILE A 1 87 ? -9.617 6.637 -5.305 1 98.19 87 ILE A N 1
ATOM 690 C CA . ILE A 1 87 ? -8.961 5.555 -4.578 1 98.19 87 ILE A CA 1
ATOM 691 C C . ILE A 1 87 ? -9.992 4.512 -4.16 1 98.19 87 ILE A C 1
ATOM 693 O O . ILE A 1 87 ? -10.984 4.84 -3.504 1 98.19 87 ILE A O 1
ATOM 697 N N . LEU A 1 88 ? -9.812 3.311 -4.586 1 98.69 88 LEU A N 1
ATOM 698 C CA . LEU A 1 88 ? -10.703 2.207 -4.238 1 98.69 88 LEU A CA 1
ATOM 699 C C . LEU A 1 88 ? -9.984 1.183 -3.367 1 98.69 88 LEU A C 1
ATOM 701 O O . LEU A 1 88 ? -8.953 0.636 -3.766 1 98.69 88 LEU A O 1
ATOM 705 N N . ARG A 1 89 ? -10.516 0.992 -2.176 1 98.75 89 ARG A N 1
ATOM 706 C CA . ARG A 1 89 ? -9.969 -0.018 -1.273 1 98.75 89 ARG A CA 1
ATOM 707 C C . ARG A 1 89 ? -10.953 -1.166 -1.08 1 98.75 89 ARG A C 1
ATOM 709 O O . ARG A 1 89 ? -12.156 -0.939 -0.904 1 98.75 89 ARG A O 1
ATOM 716 N N . LEU A 1 90 ? -10.422 -2.316 -1.204 1 98.88 90 LEU A N 1
ATOM 717 C CA . LEU A 1 90 ? -11.133 -3.529 -0.81 1 98.88 90 LEU A CA 1
ATOM 718 C C . LEU A 1 90 ? -10.594 -4.062 0.517 1 98.88 90 LEU A C 1
ATOM 720 O O . LEU A 1 90 ? -9.422 -4.418 0.621 1 98.88 90 LEU A O 1
ATOM 724 N N . TYR A 1 91 ? -11.43 -4.051 1.502 1 98.75 91 TYR A N 1
ATOM 725 C CA . TYR A 1 91 ? -11.109 -4.719 2.76 1 98.75 91 TYR A CA 1
ATOM 726 C C . TYR A 1 91 ? -11.602 -6.16 2.748 1 98.75 91 TYR A C 1
ATOM 728 O O . TYR A 1 91 ? -12.797 -6.418 2.566 1 98.75 91 TYR A O 1
ATOM 736 N N . CYS A 1 92 ? -10.586 -7.031 2.957 1 98.81 92 CYS A N 1
ATOM 737 C CA . CYS A 1 92 ? -10.875 -8.422 2.611 1 98.81 92 CYS A CA 1
ATOM 738 C C . CYS A 1 92 ? -10.344 -9.367 3.68 1 98.81 92 CYS A C 1
ATOM 740 O O . CYS A 1 92 ? -9.578 -8.961 4.555 1 98.81 92 CYS A O 1
ATOM 742 N N . LYS A 1 93 ? -10.852 -10.602 3.592 1 98.81 93 LYS A N 1
ATOM 743 C CA . LYS A 1 93 ? -10.188 -11.789 4.121 1 98.81 93 LYS A CA 1
ATOM 744 C C . LYS A 1 93 ? -9.641 -12.664 2.996 1 98.81 93 LYS A C 1
ATOM 746 O O . LYS A 1 93 ? -10.25 -12.766 1.929 1 98.81 93 LYS A O 1
ATOM 751 N N . ALA A 1 94 ? -8.453 -13.281 3.273 1 98.88 94 ALA A N 1
ATOM 752 C CA . ALA A 1 94 ? -7.848 -14.023 2.17 1 98.88 94 ALA A CA 1
ATOM 753 C C . ALA A 1 94 ? -7.219 -15.32 2.66 1 98.88 94 ALA A C 1
ATOM 755 O O . ALA A 1 94 ? -6.879 -15.453 3.838 1 98.88 94 ALA A O 1
ATOM 756 N N . LYS A 1 95 ? -7.117 -16.25 1.77 1 98.38 95 LYS A N 1
ATOM 757 C CA . LYS A 1 95 ? -6.41 -17.516 1.939 1 98.38 95 LYS A CA 1
ATOM 758 C C . LYS A 1 95 ? -5.41 -17.75 0.808 1 98.38 95 LYS A C 1
ATOM 760 O O . LYS A 1 95 ? -5.695 -17.438 -0.35 1 98.38 95 LYS A O 1
ATOM 765 N N . VAL A 1 96 ? -4.328 -18.344 1.192 1 98.5 96 VAL A N 1
ATOM 766 C CA . VAL A 1 96 ? -3.324 -18.672 0.188 1 98.5 96 VAL A CA 1
ATOM 767 C C . VAL A 1 96 ? -3.596 -20.062 -0.378 1 98.5 96 VAL A C 1
ATOM 769 O O . VAL A 1 96 ? -3.814 -21.016 0.376 1 98.5 96 VAL A O 1
ATOM 772 N N . ILE A 1 97 ? -3.594 -20.203 -1.665 1 98.25 97 ILE A N 1
ATOM 773 C CA . ILE A 1 97 ? -3.711 -21.469 -2.365 1 98.25 97 ILE A CA 1
ATOM 774 C C . ILE A 1 97 ? -2.385 -21.812 -3.043 1 98.25 97 ILE A C 1
ATOM 776 O O . ILE A 1 97 ? -1.926 -21.094 -3.924 1 98.25 97 ILE A O 1
ATOM 780 N N . HIS A 1 98 ? -1.803 -22.875 -2.557 1 97.69 98 HIS A N 1
ATOM 781 C CA . HIS A 1 98 ? -0.556 -23.375 -3.133 1 97.69 98 HIS A CA 1
ATOM 782 C C . HIS A 1 98 ? -0.82 -24.375 -4.246 1 97.69 98 HIS A C 1
ATOM 784 O O . HIS A 1 98 ? -1.943 -24.875 -4.391 1 97.69 98 HIS A O 1
ATOM 790 N N . LYS A 1 99 ? 0.273 -24.703 -5.016 1 95.44 99 LYS A N 1
ATOM 791 C CA . LYS A 1 99 ? 0.165 -25.641 -6.129 1 95.44 99 LYS A CA 1
ATOM 792 C C . LYS A 1 99 ? -0.321 -27 -5.656 1 95.44 99 LYS A C 1
ATOM 794 O O . LYS A 1 99 ? -1.032 -27.703 -6.383 1 95.44 99 LYS A O 1
ATOM 799 N N . ARG A 1 100 ? -0.059 -27.391 -4.434 1 95.94 100 ARG A N 1
ATOM 800 C CA . ARG A 1 100 ? -0.393 -28.703 -3.898 1 95.94 100 ARG A CA 1
ATOM 801 C C . ARG A 1 100 ? -1.848 -28.75 -3.441 1 95.94 100 ARG A C 1
ATOM 803 O O . ARG A 1 100 ? -2.369 -29.828 -3.135 1 95.94 100 ARG A O 1
ATOM 810 N N . ASP A 1 101 ? -2.484 -27.672 -3.342 1 97.31 101 ASP A N 1
ATOM 811 C CA . ASP A 1 101 ? -3.83 -27.594 -2.781 1 97.31 101 ASP A CA 1
ATOM 812 C C . ASP A 1 101 ? -4.875 -28.047 -3.799 1 97.31 101 ASP A C 1
ATOM 814 O O . ASP A 1 101 ? -4.703 -27.859 -5.004 1 97.31 101 ASP A O 1
ATOM 818 N N . THR A 1 102 ? -5.957 -28.562 -3.34 1 97.19 102 THR A N 1
ATOM 819 C CA . THR A 1 102 ? -7.004 -29.141 -4.168 1 97.19 102 THR A CA 1
ATOM 820 C C . THR A 1 102 ? -7.621 -28.094 -5.09 1 97.19 102 THR A C 1
ATOM 822 O O . THR A 1 102 ? -8.047 -28.422 -6.199 1 97.19 102 THR A O 1
ATOM 825 N N . LEU A 1 103 ? -7.652 -26.859 -4.66 1 97.69 103 LEU A N 1
ATOM 826 C CA . LEU A 1 103 ? -8.328 -25.812 -5.418 1 97.69 103 LEU A CA 1
ATOM 827 C C . LEU A 1 103 ? -7.406 -25.219 -6.477 1 97.69 103 LEU A C 1
ATOM 829 O O . LEU A 1 103 ? -7.836 -24.422 -7.305 1 97.69 103 LEU A O 1
ATOM 833 N N . TRP A 1 104 ? -6.145 -25.641 -6.496 1 97.19 104 TRP A N 1
ATOM 834 C CA . TRP A 1 104 ? -5.129 -25 -7.332 1 97.19 104 TRP A CA 1
ATOM 835 C C . TRP A 1 104 ? -5.535 -25.047 -8.805 1 97.19 104 TRP A C 1
ATOM 837 O O . TRP A 1 104 ? -5.586 -24 -9.469 1 97.19 104 TRP A O 1
ATOM 847 N N . GLU A 1 105 ? -5.898 -26.188 -9.32 1 97.06 105 GLU A N 1
ATOM 848 C CA . GLU A 1 105 ? -6.176 -26.344 -10.742 1 97.06 105 GLU A CA 1
ATOM 849 C C . GLU A 1 105 ? -7.363 -25.484 -11.172 1 97.06 105 GLU A C 1
ATOM 851 O O . GLU A 1 105 ? -7.324 -24.844 -12.227 1 97.06 105 GLU A O 1
ATOM 856 N N . GLU A 1 106 ? -8.359 -25.5 -10.375 1 97.88 106 GLU A N 1
ATOM 857 C CA . GLU A 1 106 ? -9.531 -24.672 -10.68 1 97.88 106 GLU A CA 1
ATOM 858 C C . GLU A 1 106 ? -9.172 -23.188 -10.688 1 97.88 106 GLU A C 1
ATOM 860 O O . GLU A 1 106 ? -9.539 -22.453 -11.609 1 97.88 106 GLU A O 1
ATOM 865 N N . TYR A 1 107 ? -8.477 -22.734 -9.711 1 97.88 107 TYR A N 1
ATOM 866 C CA . TYR A 1 107 ? -8.188 -21.312 -9.555 1 97.88 107 TYR A CA 1
ATOM 867 C C . TYR A 1 107 ? -7.199 -20.828 -10.617 1 97.88 107 TYR A C 1
ATOM 869 O O . TYR A 1 107 ? -7.387 -19.766 -11.211 1 97.88 107 TYR A O 1
ATOM 877 N N . ILE A 1 108 ? -6.16 -21.641 -10.867 1 97.06 108 ILE A N 1
ATOM 878 C CA . ILE A 1 108 ? -5.137 -21.219 -11.828 1 97.06 108 ILE A CA 1
ATOM 879 C C . ILE A 1 108 ? -5.73 -21.172 -13.227 1 97.06 108 ILE A C 1
ATOM 881 O O . ILE A 1 108 ? -5.215 -20.469 -14.102 1 97.06 108 ILE A O 1
ATOM 885 N N . SER A 1 109 ? -6.809 -21.891 -13.5 1 97 109 SER A N 1
ATOM 886 C CA . SER A 1 109 ? -7.441 -21.953 -14.82 1 97 109 SER A CA 1
ATOM 887 C C . SER A 1 109 ? -8.07 -20.609 -15.188 1 97 109 SER A C 1
ATOM 889 O O . SER A 1 109 ? -8.367 -20.359 -16.359 1 97 109 SER A O 1
ATOM 891 N N . HIS A 1 110 ? -8.328 -19.719 -14.227 1 97.25 110 HIS A N 1
ATOM 892 C CA . HIS A 1 110 ? -8.891 -18.406 -14.492 1 97.25 110 HIS A CA 1
ATOM 893 C C . HIS A 1 110 ? -7.859 -17.484 -15.156 1 97.25 110 HIS A C 1
ATOM 895 O O . HIS A 1 110 ? -8.211 -16.438 -15.695 1 97.25 110 HIS A O 1
ATOM 901 N N . PHE A 1 111 ? -6.57 -17.875 -15.086 1 96.56 111 PHE A N 1
ATOM 902 C CA . PHE A 1 111 ? -5.488 -17.031 -15.578 1 96.56 111 PHE A CA 1
ATOM 903 C C . PHE A 1 111 ? -4.852 -17.641 -16.828 1 96.56 111 PHE A C 1
ATOM 905 O O . PHE A 1 111 ? -4.742 -18.859 -16.938 1 96.56 111 PHE A O 1
ATOM 912 N N . SER A 1 112 ? -4.391 -16.812 -17.766 1 90.38 112 SER A N 1
ATOM 913 C CA . SER A 1 112 ? -3.828 -17.281 -19.031 1 90.38 112 SER A CA 1
ATOM 914 C C . SER A 1 112 ? -2.346 -17.609 -18.891 1 90.38 112 SER A C 1
ATOM 916 O O . SER A 1 112 ? -1.867 -18.594 -19.453 1 90.38 112 SER A O 1
ATOM 918 N N . THR A 1 113 ? -1.611 -16.672 -18.344 1 73 113 THR A N 1
ATOM 919 C CA . THR A 1 113 ? -0.185 -16.922 -18.156 1 73 113 THR A CA 1
ATOM 920 C C . THR A 1 113 ? 0.087 -17.5 -16.781 1 73 113 THR A C 1
ATOM 922 O O . THR A 1 113 ? -0.477 -17.047 -15.781 1 73 113 THR A O 1
ATOM 925 N N . LYS A 1 114 ? 0.666 -18.672 -16.781 1 74.12 114 LYS A N 1
ATOM 926 C CA . LYS A 1 114 ? 0.79 -19.391 -15.523 1 74.12 114 LYS A CA 1
ATOM 927 C C . LYS A 1 114 ? 2.252 -19.672 -15.195 1 74.12 114 LYS A C 1
ATOM 929 O O . LYS A 1 114 ? 2.568 -20.141 -14.094 1 74.12 114 LYS A O 1
ATOM 934 N N . ARG A 1 115 ? 2.979 -19.266 -16.172 1 78.12 115 ARG A N 1
ATOM 935 C CA . ARG A 1 115 ? 4.371 -19.594 -15.898 1 78.12 115 ARG A CA 1
ATOM 936 C C . ARG A 1 115 ? 4.898 -18.812 -14.695 1 78.12 115 ARG A C 1
ATOM 938 O O . ARG A 1 115 ? 4.621 -17.609 -14.555 1 78.12 115 ARG A O 1
ATOM 945 N N . ALA A 1 116 ? 5.551 -19.406 -13.805 1 87.81 116 ALA A N 1
ATOM 946 C CA . ALA A 1 116 ? 6.207 -18.859 -12.617 1 87.81 116 ALA A CA 1
ATOM 947 C C . ALA A 1 116 ? 5.191 -18.547 -11.523 1 87.81 116 ALA A C 1
ATOM 949 O O . ALA A 1 116 ? 5.527 -17.922 -10.508 1 87.81 116 ALA A O 1
ATOM 950 N N . ALA A 1 117 ? 3.934 -18.953 -11.797 1 93.31 117 ALA A N 1
ATOM 951 C CA . ALA A 1 117 ? 2.945 -18.797 -10.734 1 93.31 117 ALA A CA 1
ATOM 952 C C . ALA A 1 117 ? 3.365 -19.547 -9.477 1 93.31 117 ALA A C 1
ATOM 954 O O . ALA A 1 117 ? 3.658 -20.734 -9.531 1 93.31 117 ALA A O 1
ATOM 955 N N . ARG A 1 118 ? 3.391 -18.844 -8.438 1 95.94 118 ARG A N 1
ATOM 956 C CA . ARG A 1 118 ? 3.775 -19.453 -7.168 1 95.94 118 ARG A CA 1
ATOM 957 C C . ARG A 1 118 ? 2.547 -19.797 -6.332 1 95.94 118 ARG A C 1
ATOM 959 O O . ARG A 1 118 ? 2.506 -20.844 -5.688 1 95.94 118 ARG A O 1
ATOM 966 N N . GLN A 1 119 ? 1.614 -18.922 -6.285 1 97.56 119 GLN A N 1
ATOM 967 C CA . GLN A 1 119 ? 0.408 -19.062 -5.473 1 97.56 119 GLN A CA 1
ATOM 968 C C . GLN A 1 119 ? -0.762 -18.297 -6.094 1 97.56 119 GLN A C 1
ATOM 970 O O . GLN A 1 119 ? -0.564 -17.438 -6.953 1 97.56 119 GLN A O 1
ATOM 975 N N . VAL A 1 120 ? -1.929 -18.656 -5.699 1 98.19 120 VAL A N 1
ATOM 976 C CA . VAL A 1 120 ? -3.129 -17.859 -5.93 1 98.19 120 VAL A CA 1
ATOM 977 C C . VAL A 1 120 ? -3.752 -17.469 -4.59 1 98.19 120 VAL A C 1
ATOM 979 O O . VAL A 1 120 ? -3.838 -18.281 -3.674 1 98.19 120 VAL A O 1
ATOM 982 N N . PHE A 1 121 ? -4.117 -16.219 -4.48 1 98.81 121 PHE A N 1
ATOM 983 C CA . PHE A 1 121 ? -4.824 -15.805 -3.275 1 98.81 121 PHE A CA 1
ATOM 984 C C . PHE A 1 121 ? -6.328 -15.797 -3.504 1 98.81 121 PHE A C 1
ATOM 986 O O . PHE A 1 121 ? -6.812 -15.219 -4.48 1 98.81 121 PHE A O 1
ATOM 993 N N . ASP A 1 122 ? -7.008 -16.547 -2.664 1 98.88 122 ASP A N 1
ATOM 994 C CA . ASP A 1 122 ? -8.461 -16.594 -2.582 1 98.88 122 ASP A CA 1
ATOM 995 C C . ASP A 1 122 ? -8.992 -15.523 -1.632 1 98.88 122 ASP A C 1
ATOM 997 O O . ASP A 1 122 ? -8.898 -15.664 -0.411 1 98.88 122 ASP A O 1
ATOM 1001 N N . VAL A 1 123 ? -9.68 -14.5 -2.205 1 98.94 123 VAL A N 1
ATOM 1002 C CA . VAL A 1 123 ? -9.938 -13.281 -1.449 1 98.94 123 VAL A CA 1
ATOM 1003 C C . VAL A 1 123 ? -11.445 -13.023 -1.377 1 98.94 123 VAL A C 1
ATOM 1005 O O . VAL A 1 123 ? -12.125 -13 -2.404 1 98.94 123 VAL A O 1
ATOM 1008 N N . THR A 1 124 ? -11.961 -12.836 -0.209 1 98.94 124 THR A N 1
ATOM 1009 C CA . THR A 1 124 ? -13.352 -12.469 0.035 1 98.94 124 THR A CA 1
ATOM 1010 C C . THR A 1 124 ? -13.461 -11.016 0.468 1 98.94 124 THR A C 1
ATOM 1012 O O . THR A 1 124 ? -12.883 -10.617 1.481 1 98.94 124 THR A O 1
ATOM 1015 N N . ILE A 1 125 ? -14.266 -10.242 -0.247 1 98.88 125 ILE A N 1
ATOM 1016 C CA . ILE A 1 125 ? -14.453 -8.828 0.057 1 98.88 125 ILE A CA 1
ATOM 1017 C C . ILE A 1 125 ? -15.438 -8.68 1.21 1 98.88 125 ILE A C 1
ATOM 1019 O O . ILE A 1 125 ? -16.531 -9.234 1.172 1 98.88 125 ILE A O 1
ATOM 1023 N N . GLU A 1 126 ? -15.023 -7.918 2.168 1 98.56 126 GLU A N 1
ATOM 1024 C CA . GLU A 1 126 ? -15.93 -7.57 3.262 1 98.56 126 GLU A CA 1
ATOM 1025 C C . GLU A 1 126 ? -16.5 -6.164 3.084 1 98.56 126 GLU A C 1
ATOM 1027 O O . GLU A 1 126 ? -17.672 -5.922 3.369 1 98.56 126 GLU A O 1
ATOM 1032 N N . ASN A 1 127 ? -15.688 -5.223 2.666 1 98.38 127 ASN A N 1
ATOM 1033 C CA . ASN A 1 127 ? -16.094 -3.846 2.414 1 98.38 127 ASN A CA 1
ATOM 1034 C C . ASN A 1 127 ? -15.391 -3.264 1.192 1 98.38 127 ASN A C 1
ATOM 1036 O O . ASN A 1 127 ? -14.266 -3.648 0.879 1 98.38 127 ASN A O 1
ATOM 1040 N N . VAL A 1 128 ? -16.094 -2.418 0.538 1 98.56 128 VAL A N 1
ATOM 1041 C CA . VAL A 1 128 ? -15.586 -1.617 -0.568 1 98.56 128 VAL A CA 1
ATOM 1042 C C . VAL A 1 128 ? -15.633 -0.136 -0.199 1 98.56 128 VAL A C 1
ATOM 1044 O O . VAL A 1 128 ? -16.672 0.374 0.219 1 98.56 128 VAL A O 1
ATOM 1047 N N . ASN A 1 129 ? -14.469 0.496 -0.301 1 97.5 129 ASN A N 1
ATOM 1048 C CA . ASN A 1 129 ? -14.391 1.902 0.08 1 97.5 129 ASN A CA 1
ATOM 1049 C C . ASN A 1 129 ? -13.844 2.76 -1.056 1 97.5 129 ASN A C 1
ATOM 1051 O O . ASN A 1 129 ? -12.695 2.584 -1.474 1 97.5 129 ASN A O 1
ATOM 1055 N N . ASN A 1 130 ? -14.672 3.709 -1.531 1 96.19 130 ASN A N 1
ATOM 1056 C CA . ASN A 1 130 ? -14.219 4.727 -2.477 1 96.19 130 ASN A CA 1
ATOM 1057 C C . ASN A 1 130 ? -13.867 6.031 -1.771 1 96.19 130 ASN A C 1
ATOM 1059 O O . ASN A 1 130 ? -14.648 6.531 -0.958 1 96.19 130 ASN A O 1
ATOM 1063 N N . SER A 1 131 ? -12.758 6.52 -2.078 1 93.56 131 SER A N 1
ATOM 1064 C CA . SER A 1 131 ? -12.344 7.801 -1.518 1 93.56 131 SER A CA 1
ATOM 1065 C C . SER A 1 131 ? -11.898 8.766 -2.613 1 93.56 131 SER A C 1
ATOM 1067 O O . SER A 1 131 ? -11.797 8.383 -3.781 1 93.56 131 SER A O 1
ATOM 1069 N N . CYS A 1 132 ? -11.695 10.016 -2.354 1 87.12 132 CYS A N 1
ATOM 1070 C CA . CYS A 1 132 ? -11.57 11.133 -3.293 1 87.12 132 CYS A CA 1
ATOM 1071 C C . CYS A 1 132 ? -10.414 10.906 -4.254 1 87.12 132 CYS A C 1
ATOM 1073 O O . CYS A 1 132 ? -10.578 11.008 -5.473 1 87.12 132 CYS A O 1
ATOM 1075 N N . GLY A 1 133 ? -9.219 10.625 -3.875 1 93.44 133 GLY A N 1
ATOM 1076 C CA . GLY A 1 133 ? -8.062 10.359 -4.719 1 93.44 133 GLY A CA 1
ATOM 1077 C C . GLY A 1 133 ? -7.453 11.617 -5.312 1 93.44 133 GLY A C 1
ATOM 1078 O O . GLY A 1 133 ? -6.617 11.539 -6.219 1 93.44 133 GLY A O 1
ATOM 1079 N N . MET A 1 134 ? -7.855 12.781 -4.859 1 95.25 134 MET A N 1
ATOM 1080 C CA . MET A 1 134 ? -7.469 14.07 -5.441 1 95.25 134 MET A CA 1
ATOM 1081 C C . MET A 1 134 ?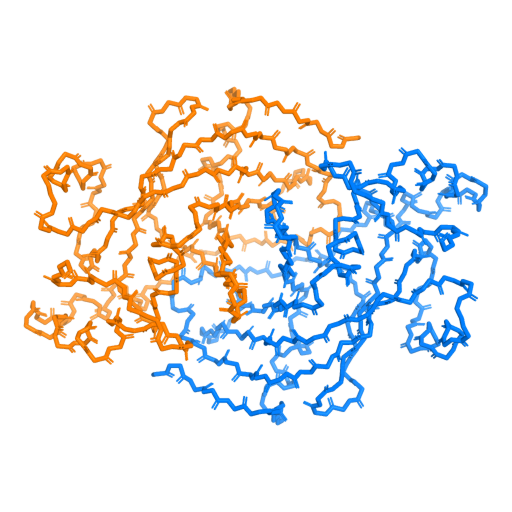 -5.996 14.359 -5.18 1 95.25 134 MET A C 1
ATOM 1083 O O . MET A 1 134 ? -5.418 15.258 -5.797 1 95.25 134 MET A O 1
ATOM 1087 N N . GLY A 1 135 ? -5.387 13.664 -4.281 1 94.44 135 GLY A N 1
ATOM 1088 C CA . GLY A 1 135 ? -3.971 13.852 -4.012 1 94.44 135 GLY A CA 1
ATOM 1089 C C . GLY A 1 135 ? -3.082 12.922 -4.82 1 94.44 135 GLY A C 1
ATOM 1090 O O . GLY A 1 135 ? -1.855 13.031 -4.77 1 94.44 135 GLY A O 1
ATOM 1091 N N . VAL A 1 136 ? -3.678 11.93 -5.609 1 97.88 136 VAL A N 1
ATOM 1092 C CA . VAL A 1 136 ? -2.92 10.992 -6.438 1 97.88 136 VAL A CA 1
ATOM 1093 C C . VAL A 1 136 ? -2.471 11.688 -7.723 1 97.88 136 VAL A C 1
ATOM 1095 O O . VAL A 1 136 ? -3.297 12.219 -8.469 1 97.88 136 VAL A O 1
ATOM 1098 N N . PRO A 1 137 ? -1.147 11.727 -8.008 1 98.44 137 PRO A N 1
ATOM 1099 C CA . PRO A 1 137 ? -0.668 12.375 -9.227 1 98.44 137 PRO A CA 1
ATOM 1100 C C . PRO A 1 137 ? -1.185 11.703 -10.5 1 98.44 137 PRO A C 1
ATOM 1102 O O . PRO A 1 137 ? -1.617 10.555 -10.461 1 98.44 137 PRO A O 1
ATOM 1105 N N . LEU A 1 138 ? -1.089 12.484 -11.57 1 98.69 138 LEU A N 1
ATOM 1106 C CA . LEU A 1 138 ? -1.449 11.977 -12.891 1 98.69 138 LEU A CA 1
ATOM 1107 C C . LEU A 1 138 ? -0.241 11.352 -13.586 1 98.69 138 LEU A C 1
ATOM 1109 O O . LEU A 1 138 ? 0.845 11.938 -13.594 1 98.69 138 LEU A O 1
ATOM 1113 N N . TYR A 1 139 ? -0.444 10.195 -14.125 1 98.81 139 TYR A N 1
ATOM 1114 C CA . TYR A 1 139 ? 0.542 9.461 -14.914 1 98.81 139 TYR A CA 1
ATOM 1115 C C . TYR A 1 139 ? -0.072 8.945 -16.203 1 98.81 139 TYR A C 1
ATOM 1117 O O . TYR A 1 139 ? -1.258 8.609 -16.25 1 98.81 139 TYR A O 1
ATOM 1125 N N . ASP A 1 140 ? 0.742 8.859 -17.266 1 98.75 140 ASP A N 1
ATOM 1126 C CA . ASP A 1 140 ? 0.362 8.133 -18.469 1 98.75 140 ASP A CA 1
ATOM 1127 C C . ASP A 1 140 ? 0.945 6.723 -18.469 1 98.75 140 ASP A C 1
ATOM 1129 O O . ASP A 1 140 ? 2.152 6.543 -18.297 1 98.75 140 ASP A O 1
ATOM 1133 N N . PHE A 1 141 ? 0.056 5.809 -18.672 1 98.69 141 PHE A N 1
ATOM 1134 C CA . PHE A 1 141 ? 0.526 4.434 -18.766 1 98.69 141 PHE A CA 1
ATOM 1135 C C . PHE A 1 141 ? 1.346 4.227 -20.031 1 98.69 141 PHE A C 1
ATOM 1137 O O . PHE A 1 141 ? 0.9 4.574 -21.125 1 98.69 141 PHE A O 1
ATOM 1144 N N . ILE A 1 142 ? 2.525 3.693 -19.844 1 98.56 142 ILE A N 1
ATOM 1145 C CA . ILE A 1 142 ? 3.4 3.418 -20.984 1 98.56 142 ILE A CA 1
ATOM 1146 C C . ILE A 1 142 ? 3.336 1.933 -21.328 1 98.56 142 ILE A C 1
ATOM 1148 O O . ILE A 1 142 ? 3.256 1.568 -22.516 1 98.56 142 ILE A O 1
ATOM 1152 N N . GLY A 1 143 ? 3.416 1.054 -20.297 1 98.38 143 GLY A N 1
ATOM 1153 C CA . GLY A 1 143 ? 3.357 -0.381 -20.531 1 98.38 143 GLY A CA 1
ATOM 1154 C C . GLY A 1 143 ? 3.834 -1.195 -19.344 1 98.38 143 GLY A C 1
ATOM 1155 O O . GLY A 1 143 ? 4.453 -0.657 -18.422 1 98.38 143 GLY A O 1
ATOM 1156 N N . GLN A 1 144 ? 3.498 -2.428 -19.359 1 97.69 144 GLN A N 1
ATOM 1157 C CA . GLN A 1 144 ? 4.07 -3.352 -18.391 1 97.69 144 GLN A CA 1
ATOM 1158 C C . GLN A 1 144 ? 5.551 -3.592 -18.656 1 97.69 144 GLN A C 1
ATOM 1160 O O . GLN A 1 144 ? 5.984 -3.605 -19.812 1 97.69 144 GLN A O 1
ATOM 1165 N N . ARG A 1 145 ? 6.305 -3.754 -17.609 1 96.69 145 ARG A N 1
ATOM 1166 C CA . ARG A 1 145 ? 7.688 -4.176 -17.812 1 96.69 145 ARG A CA 1
ATOM 1167 C C . ARG A 1 145 ? 7.75 -5.617 -18.297 1 96.69 145 AR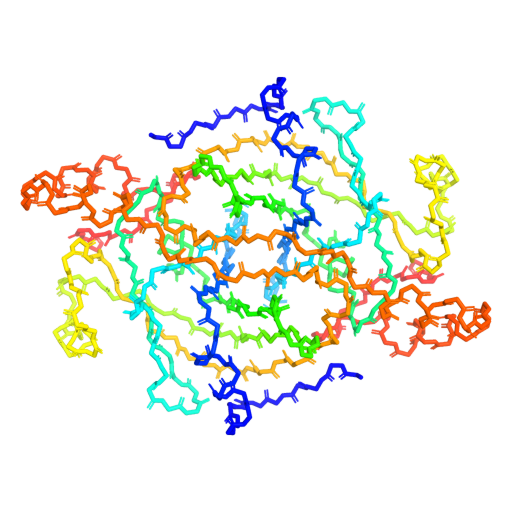G A C 1
ATOM 1169 O O . ARG A 1 145 ? 6.938 -6.453 -17.906 1 96.69 145 ARG A O 1
ATOM 1176 N N . GLU A 1 146 ? 8.742 -5.855 -19.062 1 93.69 146 GLU A N 1
ATOM 1177 C CA . GLU A 1 146 ? 8.906 -7.207 -19.594 1 93.69 146 GLU A CA 1
ATOM 1178 C C . GLU A 1 146 ? 9.977 -7.977 -18.828 1 93.69 146 GLU A C 1
ATOM 1180 O O . GLU A 1 146 ? 10.156 -9.18 -19.047 1 93.69 146 GLU A O 1
ATOM 1185 N N . ASP A 1 147 ? 10.555 -7.312 -17.922 1 91.75 147 ASP A N 1
ATOM 1186 C CA . ASP A 1 147 ? 11.727 -7.852 -17.234 1 91.75 147 ASP A CA 1
ATOM 1187 C C . ASP A 1 147 ? 11.391 -9.164 -16.531 1 91.75 147 ASP A C 1
ATOM 1189 O O . ASP A 1 147 ? 12.078 -10.172 -16.719 1 91.75 147 ASP A O 1
ATOM 1193 N N . LEU A 1 148 ? 10.359 -9.125 -15.836 1 90.56 148 LEU A N 1
ATOM 1194 C CA . LEU A 1 148 ? 10.023 -10.289 -15.023 1 90.56 148 LEU A CA 1
ATOM 1195 C C . LEU A 1 148 ? 9.555 -11.445 -15.898 1 90.56 148 LEU A C 1
ATOM 1197 O O . LEU A 1 148 ? 10.047 -12.57 -15.758 1 90.56 148 LEU A O 1
ATOM 1201 N N . PRO A 1 149 ? 8.664 -11.266 -16.812 1 89.75 149 PRO A N 1
ATOM 1202 C CA . PRO A 1 149 ? 8.273 -12.359 -17.703 1 89.75 149 PRO A CA 1
ATOM 1203 C C . PRO A 1 149 ? 9.461 -12.961 -18.453 1 89.75 149 PRO A C 1
ATOM 1205 O O . PRO A 1 149 ? 9.547 -14.188 -18.578 1 89.75 149 PRO A O 1
ATOM 1208 N N . VAL A 1 150 ? 10.297 -12.141 -18.906 1 91 150 VAL A N 1
ATOM 1209 C CA . VAL A 1 150 ? 11.469 -12.617 -19.641 1 91 150 VAL A CA 1
ATOM 1210 C C . VAL A 1 150 ? 12.344 -13.461 -18.719 1 91 150 VAL A C 1
ATOM 1212 O O . VAL A 1 150 ? 12.789 -14.547 -19.094 1 91 150 VAL A O 1
ATOM 1215 N N . LEU A 1 151 ? 12.555 -12.914 -17.562 1 90.38 151 LEU A N 1
ATOM 1216 C CA . LEU A 1 151 ? 13.352 -13.633 -16.578 1 90.38 151 LEU A CA 1
ATOM 1217 C C . LEU A 1 151 ? 12.734 -14.992 -16.266 1 90.38 151 LEU A C 1
ATOM 1219 O O . LEU A 1 151 ? 13.422 -16.016 -16.281 1 90.38 151 LEU A O 1
ATOM 1223 N N . TYR A 1 152 ? 11.484 -15.039 -15.961 1 90.56 152 TYR A N 1
ATOM 1224 C CA . TYR A 1 152 ? 10.781 -16.266 -15.594 1 90.56 152 TYR A CA 1
ATOM 1225 C C . TYR A 1 152 ? 10.797 -17.266 -16.734 1 90.56 152 TYR A C 1
ATOM 1227 O O . TYR A 1 152 ? 10.922 -18.469 -16.516 1 90.56 152 TYR A O 1
ATOM 1235 N N . ASN A 1 153 ? 10.695 -16.797 -17.953 1 90.88 153 ASN A N 1
ATOM 1236 C CA . ASN A 1 153 ? 10.664 -17.672 -19.109 1 90.88 153 ASN A CA 1
ATOM 1237 C C . ASN A 1 153 ? 12.031 -18.297 -19.375 1 90.88 153 ASN A C 1
ATOM 1239 O O . ASN A 1 153 ? 12.117 -19.359 -19.984 1 90.88 153 ASN A O 1
ATOM 1243 N N . LYS A 1 154 ? 13.016 -17.656 -18.984 1 93.31 154 LYS A N 1
ATOM 1244 C CA . LYS A 1 154 ? 14.375 -18.156 -19.188 1 93.31 154 LYS A CA 1
ATOM 1245 C C . LYS A 1 154 ? 14.719 -19.25 -18.172 1 93.31 154 LYS A C 1
ATOM 1247 O O . LYS A 1 154 ? 15.664 -20.016 -18.375 1 93.31 154 LYS A O 1
ATOM 1252 N N . MET A 1 155 ? 13.992 -19.312 -17.156 1 92.94 155 MET A N 1
ATOM 1253 C CA . MET A 1 155 ? 14.266 -20.25 -16.062 1 92.94 155 MET A CA 1
ATOM 1254 C C . MET A 1 155 ? 13.57 -21.578 -16.328 1 92.94 155 MET A C 1
ATOM 1256 O O . MET A 1 155 ? 12.43 -21.625 -16.797 1 92.94 155 MET A O 1
ATOM 1260 N N . SER A 1 156 ? 14.312 -22.656 -15.969 1 93.38 156 SER A N 1
ATOM 1261 C CA . SER A 1 156 ? 13.68 -23.969 -15.953 1 93.38 156 SER A CA 1
ATOM 1262 C C . SER A 1 156 ? 12.773 -24.141 -14.734 1 93.38 156 SER A C 1
ATOM 1264 O O . SER A 1 156 ? 12.82 -23.328 -13.805 1 93.38 156 SER A O 1
ATOM 1266 N N . GLU A 1 157 ? 12 -25.109 -14.773 1 90.94 157 GLU A N 1
ATOM 1267 C CA . GLU A 1 157 ? 11.156 -25.406 -13.617 1 90.94 157 GLU A CA 1
ATOM 1268 C C . GLU A 1 157 ? 11.992 -25.656 -12.367 1 90.94 157 GLU A C 1
ATOM 1270 O O . GLU A 1 157 ? 11.617 -25.219 -11.273 1 90.94 157 GLU A O 1
ATOM 1275 N N . GLU A 1 158 ? 13.062 -26.344 -12.562 1 94.81 158 GLU A N 1
ATOM 1276 C CA . GLU A 1 158 ? 13.961 -26.625 -11.453 1 94.81 158 GLU A CA 1
ATOM 1277 C C . GLU A 1 158 ? 14.547 -25.328 -10.875 1 94.81 158 GLU A C 1
ATOM 1279 O O . GLU A 1 158 ? 14.695 -25.203 -9.664 1 94.81 158 GLU A O 1
ATOM 1284 N N . GLU A 1 159 ? 14.82 -24.422 -11.703 1 95.06 159 GLU A N 1
ATOM 1285 C CA . GLU A 1 159 ? 15.367 -23.141 -11.266 1 95.06 159 GLU A CA 1
ATOM 1286 C C . GLU A 1 159 ? 14.32 -22.312 -10.523 1 95.06 159 GLU A C 1
ATOM 1288 O O . GLU A 1 159 ? 14.641 -21.625 -9.555 1 95.06 159 GLU A O 1
ATOM 1293 N N . HIS A 1 160 ? 13.102 -22.391 -11.031 1 93.75 160 HIS A N 1
ATOM 1294 C CA . HIS A 1 160 ? 12.008 -21.734 -10.32 1 93.75 160 HIS A CA 1
ATOM 1295 C C . HIS A 1 160 ? 11.898 -22.25 -8.891 1 93.75 160 HIS A C 1
ATOM 1297 O O . HIS A 1 160 ? 11.836 -21.453 -7.945 1 93.75 160 HIS A O 1
ATOM 1303 N N . ILE A 1 161 ? 11.93 -23.531 -8.773 1 94.44 161 ILE A N 1
ATOM 1304 C CA . ILE A 1 161 ? 11.766 -24.172 -7.473 1 94.44 161 ILE A CA 1
ATOM 1305 C C . ILE A 1 161 ? 12.945 -23.812 -6.57 1 94.44 161 ILE A C 1
ATOM 1307 O O . ILE A 1 161 ? 12.758 -23.5 -5.391 1 94.44 161 ILE A O 1
ATOM 1311 N N . ALA A 1 162 ? 14.141 -23.875 -7.094 1 96.38 162 ALA A N 1
ATOM 1312 C CA . ALA A 1 162 ? 15.336 -23.547 -6.32 1 96.38 162 ALA A CA 1
ATOM 1313 C C . ALA A 1 162 ? 15.273 -22.125 -5.797 1 96.38 162 ALA A C 1
ATOM 1315 O O . ALA A 1 162 ? 15.617 -21.859 -4.641 1 96.38 162 ALA A O 1
ATOM 1316 N N . TYR A 1 163 ? 14.859 -21.25 -6.613 1 94.94 163 TYR A N 1
ATOM 1317 C CA . TYR A 1 163 ? 14.727 -19.844 -6.207 1 94.94 163 TYR A CA 1
ATOM 1318 C C . TYR A 1 163 ? 13.719 -19.703 -5.074 1 94.94 163 TYR A C 1
ATOM 1320 O O . TYR A 1 163 ? 14 -19.047 -4.07 1 94.94 163 TYR A O 1
ATOM 1328 N N . MET A 1 164 ? 12.594 -20.344 -5.266 1 96.12 164 MET A N 1
ATOM 1329 C CA . MET A 1 164 ? 11.523 -20.234 -4.27 1 96.12 164 MET A CA 1
ATOM 1330 C C . MET A 1 164 ? 11.969 -20.844 -2.939 1 96.12 164 MET A C 1
ATOM 1332 O O . MET A 1 164 ? 11.633 -20.312 -1.877 1 96.12 164 MET A O 1
ATOM 1336 N N . LYS A 1 165 ? 12.672 -21.953 -3.006 1 96.75 165 LYS A N 1
ATOM 1337 C CA . LYS 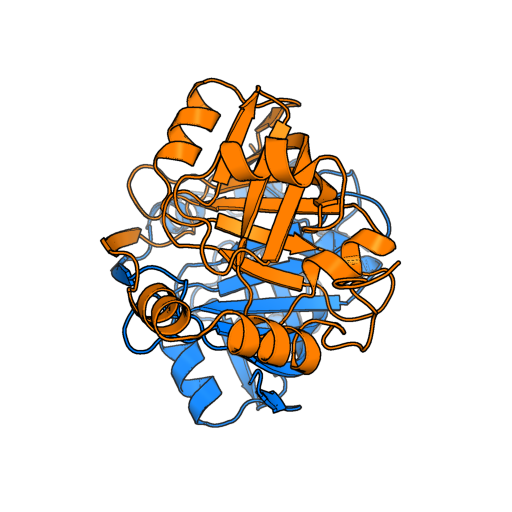A 1 165 ? 13.195 -22.578 -1.788 1 96.75 165 LYS A CA 1
ATOM 1338 C C . LYS A 1 165 ? 14.156 -21.641 -1.063 1 96.75 165 LYS A C 1
ATOM 1340 O O . LYS A 1 165 ? 14.188 -21.609 0.169 1 96.75 165 LYS A O 1
ATOM 1345 N N . LYS A 1 166 ? 14.852 -20.906 -1.821 1 95.5 166 LYS A N 1
ATOM 1346 C CA . LYS A 1 166 ? 15.875 -20.016 -1.267 1 95.5 166 LYS A CA 1
ATOM 1347 C C . LYS A 1 166 ? 15.25 -18.734 -0.721 1 95.5 166 LYS A C 1
ATOM 1349 O O . LYS A 1 166 ? 15.664 -18.25 0.333 1 95.5 166 LYS A O 1
ATOM 1354 N N . LYS A 1 167 ? 14.211 -18.203 -1.375 1 94.69 167 LYS A N 1
ATOM 1355 C CA . LYS A 1 167 ? 13.828 -16.812 -1.112 1 94.69 167 LYS A CA 1
ATOM 1356 C C . LYS A 1 167 ? 12.406 -16.734 -0.562 1 94.69 167 LYS A C 1
ATOM 1358 O O . LYS A 1 167 ? 12.016 -15.711 0.002 1 94.69 167 LYS A O 1
ATOM 1363 N N . ASN A 1 168 ? 11.648 -17.828 -0.687 1 96.81 168 ASN A N 1
ATOM 1364 C CA . ASN A 1 168 ? 10.211 -17.594 -0.543 1 96.81 168 ASN A CA 1
ATOM 1365 C C . ASN A 1 168 ? 9.617 -18.469 0.556 1 96.81 168 ASN A C 1
ATOM 1367 O O . ASN A 1 168 ? 8.406 -18.438 0.793 1 96.81 168 ASN A O 1
ATOM 1371 N N . VAL A 1 169 ? 10.398 -19.234 1.251 1 97.56 169 VAL A N 1
ATOM 1372 C CA . VAL A 1 169 ? 9.836 -20.156 2.229 1 97.56 169 VAL A CA 1
ATOM 1373 C C . VAL A 1 169 ? 9.695 -19.453 3.578 1 97.56 169 VAL A C 1
ATOM 1375 O O . VAL A 1 169 ? 8.969 -19.938 4.457 1 97.56 169 VAL A O 1
ATOM 1378 N N . LEU A 1 170 ? 10.398 -18.359 3.766 1 96.94 170 LEU A N 1
ATOM 1379 C CA . LEU A 1 170 ? 10.297 -17.531 4.961 1 96.94 170 LEU A CA 1
ATOM 1380 C C . LEU A 1 170 ? 10.031 -16.078 4.586 1 96.94 170 LEU A C 1
ATOM 1382 O O . LEU A 1 170 ? 10.523 -15.586 3.566 1 96.94 170 LEU A O 1
ATOM 1386 N N . SER A 1 171 ? 9.227 -15.406 5.418 1 96.06 171 SER A N 1
ATOM 1387 C CA . SER A 1 171 ? 9.125 -13.953 5.289 1 96.06 171 SER A CA 1
ATOM 1388 C C . SER A 1 171 ? 10.414 -13.266 5.746 1 96.06 171 SER A C 1
ATOM 1390 O O . SER A 1 171 ? 11.312 -13.922 6.277 1 96.06 171 SER A O 1
ATOM 1392 N N . PHE A 1 172 ? 10.461 -11.953 5.574 1 92.69 172 PHE A N 1
ATOM 1393 C CA . PHE A 1 172 ? 11.625 -11.188 5.992 1 92.69 172 PHE A CA 1
ATOM 1394 C C . PHE A 1 172 ? 11.812 -11.258 7.5 1 92.69 172 PHE A C 1
ATOM 1396 O O . PHE A 1 172 ? 12.938 -11.172 8 1 92.69 172 PHE A O 1
ATOM 1403 N N . ASP A 1 173 ? 10.695 -11.5 8.258 1 95.25 173 ASP A N 1
ATOM 1404 C CA . ASP A 1 173 ? 10.742 -11.617 9.711 1 95.25 173 ASP A CA 1
ATOM 1405 C C . ASP A 1 173 ? 10.93 -13.07 10.141 1 95.25 173 ASP A C 1
ATOM 1407 O O . ASP A 1 173 ? 10.797 -13.398 11.32 1 95.25 173 ASP A O 1
ATOM 1411 N N . GLY A 1 174 ? 11.102 -13.914 9.18 1 96.06 174 GLY A N 1
ATOM 1412 C CA . GLY A 1 174 ? 11.406 -15.305 9.5 1 96.06 174 GLY A CA 1
ATOM 1413 C C . GLY A 1 174 ? 10.164 -16.156 9.703 1 96.06 174 GLY A C 1
ATOM 1414 O O . GLY A 1 174 ? 10.234 -17.234 10.289 1 96.06 174 GLY A O 1
ATOM 1415 N N . LYS A 1 175 ? 9.094 -15.703 9.281 1 97 175 LYS A N 1
ATOM 1416 C CA . LYS A 1 175 ? 7.867 -16.484 9.406 1 97 175 LYS A CA 1
ATOM 1417 C C . LYS A 1 175 ? 7.699 -17.438 8.227 1 97 175 LYS A C 1
ATOM 1419 O O . LYS A 1 175 ? 7.961 -17.062 7.078 1 97 175 LYS A O 1
ATOM 1424 N N . GLU A 1 176 ? 7.223 -18.594 8.523 1 97.62 176 GLU A N 1
ATOM 1425 C CA . GLU A 1 176 ? 7.051 -19.609 7.484 1 97.62 176 GLU A CA 1
ATOM 1426 C C . GLU A 1 176 ? 5.91 -19.234 6.539 1 97.62 176 GLU A C 1
ATOM 1428 O O . GLU A 1 176 ? 4.887 -18.703 6.969 1 97.62 176 GLU A O 1
ATOM 1433 N N . THR A 1 177 ? 6.047 -19.625 5.25 1 98 177 THR A N 1
ATOM 1434 C CA . THR A 1 177 ? 5.004 -19.375 4.258 1 98 177 THR A CA 1
ATOM 1435 C C . THR A 1 177 ? 4.254 -20.672 3.941 1 98 177 THR A C 1
ATOM 1437 O O . THR A 1 177 ? 3.188 -20.641 3.324 1 98 177 THR A O 1
ATOM 1440 N N . LYS A 1 178 ? 4.871 -21.844 4.301 1 97.81 178 LYS A N 1
ATOM 1441 C CA . LYS A 1 178 ? 4.355 -23.172 4.016 1 97.81 178 LYS A CA 1
ATOM 1442 C C . LYS A 1 178 ? 4.219 -23.406 2.514 1 97.81 178 LYS A C 1
ATOM 1444 O O . LYS A 1 178 ? 3.285 -24.062 2.062 1 97.81 178 LYS A O 1
ATOM 1449 N N . LEU A 1 179 ? 5.117 -22.828 1.786 1 97.38 179 LEU A N 1
ATOM 1450 C CA . LEU A 1 179 ? 5.066 -22.828 0.328 1 97.38 179 LEU A CA 1
ATOM 1451 C C . LEU A 1 179 ? 5.094 -24.266 -0.21 1 97.38 179 LEU A C 1
ATOM 1453 O O . LEU A 1 179 ? 4.344 -24.594 -1.13 1 97.38 179 LEU A O 1
ATOM 1457 N N . PHE A 1 180 ? 5.863 -25.172 0.399 1 96.12 180 PHE A N 1
ATOM 1458 C CA . PHE A 1 180 ? 6.043 -26.5 -0.171 1 96.12 180 PHE A CA 1
ATOM 1459 C C . PHE A 1 180 ? 5.414 -27.562 0.723 1 96.12 180 PHE A C 1
ATOM 1461 O O . PHE A 1 180 ? 5.113 -28.656 0.266 1 96.12 180 PHE A O 1
ATOM 1468 N N . GLU A 1 181 ? 5.223 -27.266 1.967 1 91.25 181 GLU A N 1
ATOM 1469 C CA . GLU A 1 181 ? 4.641 -28.234 2.896 1 91.25 181 GLU A CA 1
ATOM 1470 C C . GLU A 1 181 ? 3.918 -27.531 4.043 1 91.25 181 GLU A C 1
ATOM 1472 O O . GLU A 1 181 ? 4.23 -26.375 4.367 1 91.25 181 GLU A O 1
ATOM 1477 N N . ASP A 1 182 ? 3.006 -28.281 4.641 1 86.38 182 ASP A N 1
ATOM 1478 C CA . ASP A 1 182 ? 2.182 -27.719 5.711 1 86.38 182 ASP A CA 1
ATOM 1479 C C . ASP A 1 182 ? 2.975 -27.609 7.012 1 86.38 182 ASP A C 1
ATOM 1481 O O . ASP A 1 182 ? 3.863 -28.422 7.273 1 86.38 182 ASP A O 1
ATOM 1485 N N . MET B 1 1 ? 18.141 -10.156 -4.832 1 50.25 1 MET B N 1
ATOM 1486 C CA . MET B 1 1 ? 17.734 -10.414 -3.449 1 50.25 1 MET B CA 1
ATOM 1487 C C . MET B 1 1 ? 17.328 -9.117 -2.752 1 50.25 1 MET B C 1
ATOM 1489 O O . MET B 1 1 ? 17.781 -8.031 -3.135 1 50.25 1 MET B O 1
ATOM 1493 N N . ALA B 1 2 ? 16.172 -9.133 -2.088 1 63.69 2 ALA B N 1
ATOM 1494 C CA . ALA B 1 2 ? 15.914 -7.977 -1.23 1 63.69 2 ALA B CA 1
ATOM 1495 C C . ALA B 1 2 ? 17.125 -7.652 -0.361 1 63.69 2 ALA B C 1
ATOM 1497 O O . ALA B 1 2 ? 17.812 -8.562 0.131 1 63.69 2 ALA B O 1
ATOM 1498 N N . ASN B 1 3 ? 17.672 -6.523 -0.515 1 79.75 3 ASN B N 1
ATOM 1499 C CA . ASN B 1 3 ? 18.719 -6.012 0.361 1 79.75 3 ASN B CA 1
ATOM 1500 C C . ASN B 1 3 ? 18.141 -5.207 1.519 1 79.75 3 ASN B C 1
ATOM 1502 O O . ASN B 1 3 ? 17.516 -4.164 1.304 1 79.75 3 ASN B O 1
ATOM 1506 N N . ILE B 1 4 ? 18.281 -5.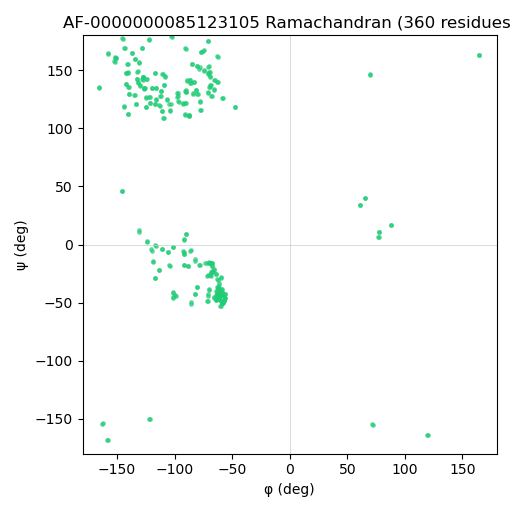816 2.758 1 89.75 4 ILE B N 1
ATOM 1507 C CA . ILE B 1 4 ? 17.734 -5.148 3.93 1 89.75 4 ILE B CA 1
ATOM 1508 C C . ILE B 1 4 ? 18.859 -4.492 4.727 1 89.75 4 ILE B C 1
ATOM 1510 O O . ILE B 1 4 ? 19.859 -5.137 5.059 1 89.75 4 ILE B O 1
ATOM 1514 N N . THR B 1 5 ? 18.766 -3.17 4.891 1 95.62 5 THR B N 1
ATOM 1515 C CA . THR B 1 5 ? 19.688 -2.381 5.699 1 95.62 5 THR B CA 1
ATOM 1516 C C . THR B 1 5 ? 18.938 -1.631 6.797 1 95.62 5 THR B C 1
ATOM 1518 O O . THR B 1 5 ? 17.719 -1.703 6.875 1 95.62 5 THR B O 1
ATOM 1521 N N . ASP B 1 6 ? 19.719 -0.9 7.688 1 97.19 6 ASP B N 1
ATOM 1522 C CA . ASP B 1 6 ? 19.062 -0.32 8.852 1 97.19 6 ASP B CA 1
ATOM 1523 C C . ASP B 1 6 ? 18.906 1.192 8.695 1 97.19 6 ASP B C 1
ATOM 1525 O O . ASP B 1 6 ? 18.312 1.851 9.555 1 97.19 6 ASP B O 1
ATOM 1529 N N . LYS B 1 7 ? 19.484 1.694 7.645 1 98.12 7 LYS B N 1
ATOM 1530 C CA . LYS B 1 7 ? 19.359 3.131 7.414 1 98.12 7 LYS B CA 1
ATOM 1531 C C . LYS B 1 7 ? 19.422 3.455 5.922 1 98.12 7 LYS B C 1
ATOM 1533 O O . LYS B 1 7 ? 19.891 2.641 5.125 1 98.12 7 LYS B O 1
ATOM 1538 N N . LEU B 1 8 ? 18.953 4.598 5.547 1 98.69 8 LEU B N 1
ATOM 1539 C CA . LEU B 1 8 ? 19.016 5.062 4.168 1 98.69 8 LEU B CA 1
ATOM 1540 C C . LEU B 1 8 ? 20.453 5.355 3.75 1 98.69 8 LEU B C 1
ATOM 1542 O O . LEU B 1 8 ? 21.219 5.922 4.527 1 98.69 8 LEU B O 1
ATOM 1546 N N . ASN B 1 9 ? 20.797 4.957 2.594 1 98.12 9 ASN B N 1
ATOM 1547 C CA . ASN B 1 9 ? 22.047 5.406 1.976 1 98.12 9 ASN B CA 1
ATOM 1548 C C . ASN B 1 9 ? 21.781 6.473 0.915 1 98.12 9 ASN B C 1
ATOM 1550 O O . ASN B 1 9 ? 20.641 6.867 0.687 1 98.12 9 ASN B O 1
ATOM 1554 N N . LYS B 1 10 ? 22.828 6.945 0.316 1 98.06 10 LYS B N 1
ATOM 1555 C CA . LYS B 1 10 ? 22.734 8.039 -0.641 1 98.06 10 LYS B CA 1
ATOM 1556 C C . LYS B 1 10 ? 21.859 7.656 -1.831 1 98.06 10 LYS B C 1
ATOM 1558 O O . LYS B 1 10 ? 21.078 8.469 -2.322 1 98.06 10 LYS B O 1
ATOM 1563 N N . THR B 1 11 ? 22.016 6.457 -2.32 1 97.75 11 THR B N 1
ATOM 1564 C CA . THR B 1 11 ? 21.234 5.973 -3.455 1 97.75 11 THR B CA 1
ATOM 1565 C C . THR B 1 11 ? 19.75 5.918 -3.109 1 97.75 11 THR B C 1
ATOM 1567 O O . THR B 1 11 ? 18.906 6.301 -3.92 1 97.75 11 THR B O 1
ATOM 1570 N N . ASP B 1 12 ? 19.453 5.402 -1.884 1 98.38 12 ASP B N 1
ATOM 1571 C CA . ASP B 1 12 ? 18.078 5.375 -1.415 1 98.38 12 ASP B CA 1
ATOM 1572 C C . ASP B 1 12 ? 17.469 6.777 -1.412 1 98.38 12 ASP B C 1
ATOM 1574 O O . ASP B 1 12 ? 16.344 6.98 -1.892 1 98.38 12 ASP B O 1
ATOM 1578 N N . ILE B 1 13 ? 18.188 7.695 -0.861 1 98.69 13 ILE B N 1
ATOM 1579 C CA . ILE B 1 13 ? 17.719 9.07 -0.703 1 98.69 13 ILE B CA 1
ATOM 1580 C C . ILE B 1 13 ? 17.453 9.68 -2.074 1 98.69 13 ILE B C 1
ATOM 1582 O O . ILE B 1 13 ? 16.406 10.305 -2.287 1 98.69 13 ILE B O 1
ATOM 1586 N N . GLU B 1 14 ? 18.328 9.516 -2.986 1 98.25 14 GLU B N 1
ATOM 1587 C CA . GLU B 1 14 ? 18.141 10.031 -4.34 1 98.25 14 GLU B CA 1
ATOM 1588 C C . GLU B 1 14 ? 16.906 9.422 -5 1 98.25 14 GLU B C 1
ATOM 1590 O O . GLU B 1 14 ? 16.156 10.125 -5.68 1 98.25 14 GLU B O 1
ATOM 1595 N N . PHE B 1 15 ? 16.766 8.148 -4.836 1 98.56 15 PHE B N 1
ATOM 1596 C CA . PHE B 1 15 ? 15.602 7.473 -5.387 1 98.56 15 PHE B CA 1
ATOM 1597 C C . PHE B 1 15 ? 14.312 8.07 -4.836 1 98.56 15 PHE B C 1
ATOM 1599 O O . PHE B 1 15 ? 13.398 8.398 -5.594 1 98.56 15 PHE B O 1
ATOM 1606 N N . ILE B 1 16 ? 14.211 8.234 -3.492 1 98.75 16 ILE B N 1
ATOM 1607 C CA . ILE B 1 16 ? 13.031 8.773 -2.832 1 98.75 16 ILE B CA 1
ATOM 1608 C C . ILE B 1 16 ? 12.734 10.18 -3.363 1 98.75 16 ILE B C 1
ATOM 1610 O O . ILE B 1 16 ? 11.586 10.5 -3.686 1 98.75 16 ILE B O 1
ATOM 1614 N N . GLU B 1 17 ? 13.734 10.969 -3.498 1 97.69 17 GLU B N 1
ATOM 1615 C CA . GLU B 1 17 ? 13.586 12.367 -3.904 1 97.69 17 GLU B CA 1
ATOM 1616 C C . GLU B 1 17 ? 13.055 12.469 -5.332 1 97.69 17 GLU B C 1
ATOM 1618 O O . GLU B 1 17 ? 12.477 13.484 -5.711 1 97.69 17 GLU B O 1
ATOM 1623 N N . ASN B 1 18 ? 13.227 11.422 -6.078 1 97.56 18 ASN B N 1
ATOM 1624 C CA . ASN B 1 18 ? 12.797 11.43 -7.473 1 97.56 18 ASN B CA 1
ATOM 1625 C C . ASN B 1 18 ? 11.375 10.898 -7.621 1 97.56 18 ASN B C 1
ATOM 1627 O O . ASN B 1 18 ? 10.805 10.922 -8.719 1 97.56 18 ASN B O 1
ATOM 1631 N N . GLN B 1 19 ? 10.828 10.375 -6.582 1 98.44 19 GLN B N 1
ATOM 1632 C CA . GLN B 1 19 ? 9.461 9.883 -6.648 1 98.44 19 GLN B CA 1
ATOM 1633 C C . GLN B 1 19 ? 8.461 11.008 -6.41 1 98.44 19 GLN B C 1
ATOM 1635 O O . GLN B 1 19 ? 8.781 12 -5.746 1 98.44 19 GLN B O 1
ATOM 1640 N N . LYS B 1 20 ? 7.215 10.828 -6.949 1 98.5 20 LYS B N 1
ATOM 1641 C CA . LYS B 1 20 ? 6.207 11.883 -6.891 1 98.5 20 LYS B CA 1
ATOM 1642 C C . LYS B 1 20 ? 5.07 11.5 -5.949 1 98.5 20 LYS B C 1
ATOM 1644 O O . LYS B 1 20 ? 4.129 12.273 -5.766 1 98.5 20 LYS B O 1
ATOM 1649 N N . MET B 1 21 ? 5.117 10.328 -5.434 1 98.62 21 MET B N 1
ATOM 1650 C CA . MET B 1 21 ? 4.16 9.82 -4.453 1 98.62 21 MET B CA 1
ATOM 1651 C C . MET B 1 21 ? 4.762 8.672 -3.645 1 98.62 21 MET B C 1
ATOM 1653 O O . MET B 1 21 ? 5.816 8.141 -4 1 98.62 21 MET B O 1
ATOM 1657 N N . PHE B 1 22 ? 4.184 8.352 -2.6 1 98.88 22 PHE B N 1
ATOM 1658 C CA . PHE B 1 22 ? 4.527 7.191 -1.781 1 98.88 22 PHE B CA 1
ATOM 1659 C C . PHE B 1 22 ? 3.277 6.551 -1.193 1 98.88 22 PHE B C 1
ATOM 1661 O O . PHE B 1 22 ? 2.166 7.051 -1.394 1 98.88 22 PHE B O 1
ATOM 1668 N N . PHE B 1 23 ? 3.418 5.387 -0.617 1 98.94 23 PHE B N 1
ATOM 1669 C CA . PHE B 1 23 ? 2.314 4.605 -0.068 1 98.94 23 PHE B CA 1
ATOM 1670 C C . PHE B 1 23 ? 2.566 4.266 1.396 1 98.94 23 PHE B C 1
ATOM 1672 O O . PHE B 1 23 ? 3.701 3.986 1.788 1 98.94 23 PHE B O 1
ATOM 1679 N N . VAL B 1 24 ? 1.516 4.297 2.168 1 98.88 24 VAL B N 1
ATOM 1680 C CA . VAL B 1 24 ? 1.643 4.078 3.604 1 98.88 24 VAL B CA 1
ATOM 1681 C C . VAL B 1 24 ? 0.688 2.969 4.043 1 98.88 24 VAL B C 1
ATOM 1683 O O . VAL B 1 24 ? -0.475 2.943 3.631 1 98.88 24 VAL B O 1
ATOM 1686 N N . SER B 1 25 ? 1.201 2.09 4.82 1 98.94 25 SER B N 1
ATOM 1687 C CA . SER B 1 25 ? 0.353 1.075 5.438 1 98.94 25 SER B CA 1
ATOM 1688 C C . SER B 1 25 ? 0.518 1.061 6.953 1 98.94 25 SER B C 1
ATOM 1690 O O . SER B 1 25 ? 1.636 1.175 7.461 1 98.94 25 SER B O 1
ATOM 1692 N N . THR B 1 26 ? -0.544 1.006 7.645 1 98.88 26 THR B N 1
ATOM 1693 C CA . THR B 1 26 ? -0.633 0.795 9.086 1 98.88 26 THR B CA 1
ATOM 1694 C C . THR B 1 26 ? -1.706 -0.238 9.414 1 98.88 26 THR B C 1
ATOM 1696 O O . THR B 1 26 ? -2.559 -0.546 8.578 1 98.88 26 THR B O 1
ATOM 1699 N N . SER B 1 27 ? -1.593 -0.789 10.562 1 98.38 27 SER B N 1
ATOM 1700 C CA . SER B 1 27 ? -2.549 -1.82 10.953 1 98.38 27 SER B CA 1
ATOM 1701 C C . SER B 1 27 ? -2.961 -1.668 12.414 1 98.38 27 SER B C 1
ATOM 1703 O O . SER B 1 27 ? -2.109 -1.557 13.297 1 98.38 27 SER B O 1
ATOM 1705 N N . PRO B 1 28 ? -4.273 -1.671 12.633 1 96.62 28 PRO B N 1
ATOM 1706 C CA . PRO B 1 28 ? -4.723 -1.829 14.016 1 96.62 28 PRO B CA 1
ATOM 1707 C C . PRO B 1 28 ? -4.637 -3.273 14.508 1 96.62 28 PRO B C 1
ATOM 1709 O O . PRO B 1 28 ? -4.402 -4.184 13.711 1 96.62 28 PRO B O 1
ATOM 1712 N N . LYS B 1 29 ? -4.746 -3.428 15.781 1 93.81 29 LYS B N 1
ATOM 1713 C CA . LYS B 1 29 ? -4.773 -4.781 16.328 1 93.81 29 LYS B CA 1
ATOM 1714 C C . LYS B 1 29 ? -5.965 -5.57 15.789 1 93.81 29 LYS B C 1
ATOM 1716 O O . LYS B 1 29 ? -5.832 -6.746 15.445 1 93.81 29 LYS B O 1
ATOM 1721 N N . ASP B 1 30 ? -7.055 -4.887 15.797 1 93.81 30 ASP B N 1
ATOM 1722 C CA . ASP B 1 30 ? -8.281 -5.434 15.219 1 93.81 30 ASP B CA 1
ATOM 1723 C C . ASP B 1 30 ? -8.93 -4.434 14.266 1 93.81 30 ASP B C 1
ATOM 1725 O O . ASP B 1 30 ? -8.984 -3.236 14.555 1 93.81 30 ASP B O 1
ATOM 1729 N N . GLY B 1 31 ? -9.383 -4.98 13.133 1 96.06 31 GLY B N 1
ATOM 1730 C CA . GLY B 1 31 ? -10.008 -4.102 12.156 1 96.06 31 GLY B CA 1
ATOM 1731 C C . GLY B 1 31 ? -9.289 -4.09 10.82 1 96.06 31 GLY B C 1
ATOM 1732 O O . GLY B 1 31 ? -8.484 -4.977 10.531 1 96.06 31 GLY B O 1
ATOM 1733 N N . LYS B 1 32 ? -9.586 -3.096 10.008 1 97.62 32 LYS B N 1
ATOM 1734 C CA . LYS B 1 32 ? -9.125 -3.025 8.625 1 97.62 32 LYS B CA 1
ATOM 1735 C C . LYS B 1 32 ? -7.695 -2.494 8.539 1 97.62 32 LYS B C 1
ATOM 1737 O O . LYS B 1 32 ? -7.352 -1.521 9.219 1 97.62 32 LYS B O 1
ATOM 1742 N N . ILE B 1 33 ? -6.859 -3.146 7.781 1 98.62 33 ILE B N 1
ATOM 1743 C CA . ILE B 1 33 ? -5.508 -2.676 7.5 1 98.62 33 ILE B CA 1
ATOM 1744 C C . ILE B 1 33 ? -5.562 -1.459 6.582 1 98.62 33 ILE B C 1
ATOM 1746 O O . ILE B 1 33 ? -6.301 -1.453 5.594 1 98.62 33 ILE B O 1
ATOM 1750 N N . ASN B 1 34 ? -4.852 -0.44 6.984 1 98.5 34 ASN B N 1
ATOM 1751 C CA . ASN B 1 34 ? -4.82 0.773 6.176 1 98.5 34 ASN B CA 1
ATOM 1752 C C . ASN B 1 34 ? -3.801 0.668 5.047 1 98.5 34 ASN B C 1
ATOM 1754 O O . ASN B 1 34 ? -2.691 0.171 5.25 1 98.5 34 ASN B O 1
ATOM 1758 N N . LEU B 1 35 ? -4.102 1.127 3.912 1 98.69 35 LEU B N 1
ATOM 1759 C CA . LEU B 1 35 ? -3.25 1.31 2.74 1 98.69 35 LEU B CA 1
ATOM 1760 C C . LEU B 1 35 ? -3.635 2.574 1.98 1 98.69 35 LEU B C 1
ATOM 1762 O O . LEU B 1 35 ? -4.75 2.678 1.468 1 98.69 35 LEU B O 1
ATOM 1766 N N . SER B 1 36 ? -2.697 3.498 1.882 1 98.19 36 SER B N 1
ATOM 1767 C CA . SER B 1 36 ? -3.07 4.789 1.313 1 98.19 36 SER B CA 1
ATOM 1768 C C . SER B 1 36 ? -1.956 5.348 0.435 1 98.19 36 SER B C 1
ATOM 1770 O O . SER B 1 36 ? -0.778 5.266 0.79 1 98.19 36 SER B O 1
ATOM 1772 N N . PRO B 1 37 ? -2.338 5.887 -0.681 1 98.44 37 PRO B N 1
ATOM 1773 C CA . PRO B 1 37 ? -1.379 6.633 -1.495 1 98.44 37 PRO B CA 1
ATOM 1774 C C . PRO B 1 37 ? -1.26 8.094 -1.072 1 98.44 37 PRO B C 1
ATOM 1776 O O . PRO B 1 37 ? -2.254 8.711 -0.679 1 98.44 37 PRO B O 1
ATOM 1779 N N . LYS B 1 38 ? -0.068 8.602 -1.053 1 97.06 38 LYS B N 1
ATOM 1780 C CA . LYS B 1 38 ? 0.212 9.992 -0.708 1 97.06 38 LYS B CA 1
ATOM 1781 C C . LYS B 1 38 ? 0.933 10.711 -1.847 1 97.06 38 LYS B C 1
ATOM 1783 O O . LYS B 1 38 ? 1.995 10.266 -2.291 1 97.06 38 LYS B O 1
ATOM 1788 N N . GLY B 1 39 ? 0.34 11.719 -2.283 1 95.81 39 GLY B N 1
ATOM 1789 C CA . GLY B 1 39 ? 0.954 12.539 -3.311 1 95.81 39 GLY B CA 1
ATOM 1790 C C . GLY B 1 39 ? 1.133 13.984 -2.887 1 95.81 39 GLY B C 1
ATOM 1791 O O . GLY B 1 39 ? 1.439 14.266 -1.725 1 95.81 39 GLY B O 1
ATOM 1792 N N . LEU B 1 40 ? 1.094 14.922 -3.865 1 93.81 40 LEU B N 1
ATOM 1793 C CA . LEU B 1 40 ? 1.318 16.344 -3.666 1 93.81 40 LEU B CA 1
ATOM 1794 C C . LEU B 1 40 ? 2.779 16.625 -3.332 1 93.81 40 LEU B C 1
ATOM 1796 O O . LEU B 1 40 ? 3.434 15.82 -2.666 1 93.81 40 LEU B O 1
ATOM 1800 N N . ASP B 1 41 ? 3.242 17.719 -3.768 1 93.12 41 ASP B N 1
ATOM 1801 C CA . ASP B 1 41 ? 4.637 18.094 -3.574 1 93.12 41 ASP B CA 1
ATOM 1802 C C . ASP B 1 41 ? 4.895 18.516 -2.131 1 93.12 41 ASP B C 1
ATOM 1804 O O . ASP B 1 41 ? 3.988 19 -1.449 1 93.12 41 ASP B O 1
ATOM 1808 N N . ASP B 1 42 ? 6.133 18.281 -1.678 1 95.06 42 ASP B N 1
ATOM 1809 C CA . ASP B 1 42 ? 6.645 18.797 -0.41 1 95.06 42 ASP B CA 1
ATOM 1810 C C . ASP B 1 42 ? 5.887 18.188 0.771 1 95.06 42 ASP B C 1
ATOM 1812 O O . ASP B 1 42 ? 5.508 18.906 1.701 1 95.06 42 ASP B O 1
ATOM 1816 N N . THR B 1 43 ? 5.582 16.953 0.711 1 96.5 43 THR B N 1
ATOM 1817 C CA . THR B 1 43 ? 4.844 16.312 1.8 1 96.5 43 THR B CA 1
ATOM 1818 C C . THR B 1 43 ? 5.684 15.234 2.467 1 96.5 43 THR B C 1
ATOM 1820 O O . THR B 1 43 ? 5.227 14.57 3.4 1 96.5 43 THR B O 1
ATOM 1823 N N . PHE B 1 44 ? 6.883 14.984 2.016 1 98.12 44 PHE B N 1
ATOM 1824 C CA . PHE B 1 44 ? 7.785 13.969 2.553 1 98.12 44 PHE B CA 1
ATOM 1825 C C . PHE B 1 44 ? 9.18 14.539 2.746 1 98.12 44 PHE B C 1
ATOM 1827 O O . PHE B 1 44 ? 9.812 14.992 1.789 1 98.12 44 PHE B O 1
ATOM 1834 N N . LYS B 1 45 ? 9.695 14.508 3.99 1 98.38 45 LYS B N 1
ATOM 1835 C CA . LYS B 1 45 ? 11.008 15.078 4.301 1 98.38 45 LYS B CA 1
ATOM 1836 C C . LYS B 1 45 ? 11.914 14.039 4.953 1 98.38 45 LYS B C 1
ATOM 1838 O O . LYS B 1 45 ? 11.531 13.398 5.934 1 98.38 45 LYS B O 1
ATOM 1843 N N . ILE B 1 46 ? 13.055 13.875 4.383 1 98.81 46 ILE B N 1
ATOM 1844 C CA . ILE B 1 46 ? 14.109 13.109 5.027 1 98.81 46 ILE B CA 1
ATOM 1845 C C . ILE B 1 46 ? 14.938 14.023 5.93 1 98.81 46 ILE B C 1
ATOM 1847 O O . ILE B 1 46 ? 15.625 14.922 5.445 1 98.81 46 ILE B O 1
ATOM 1851 N N . ILE B 1 47 ? 14.82 13.812 7.246 1 98.62 47 ILE B N 1
ATOM 1852 C CA . ILE B 1 47 ? 15.523 14.641 8.219 1 98.62 47 ILE B CA 1
ATOM 1853 C C . ILE B 1 47 ? 16.953 14.141 8.383 1 98.62 47 ILE B C 1
ATOM 1855 O O . ILE B 1 47 ? 17.891 14.938 8.469 1 98.62 47 ILE B O 1
ATOM 1859 N N . ASP B 1 48 ? 17.141 12.883 8.445 1 98.25 48 ASP B N 1
ATOM 1860 C CA . ASP B 1 48 ? 18.422 12.18 8.398 1 98.25 48 ASP B CA 1
ATOM 1861 C C . ASP B 1 48 ? 18.234 10.727 7.973 1 98.25 48 ASP B C 1
ATOM 1863 O O . ASP B 1 48 ? 17.172 10.352 7.477 1 98.25 48 ASP B O 1
ATOM 1867 N N . GLU B 1 49 ? 19.234 9.867 8.102 1 98.25 49 GLU B N 1
ATOM 1868 C CA . GLU B 1 49 ? 19.234 8.531 7.512 1 98.25 49 GLU B CA 1
ATOM 1869 C C . GLU B 1 49 ? 18.188 7.637 8.18 1 98.25 49 GLU B C 1
ATOM 1871 O O . GLU B 1 49 ? 17.859 6.57 7.656 1 98.25 49 GLU B O 1
ATOM 1876 N N . ASN B 1 50 ? 17.656 8.023 9.375 1 98.56 50 ASN B N 1
ATOM 1877 C CA . ASN B 1 50 ? 16.703 7.172 10.078 1 98.56 50 ASN B CA 1
ATOM 1878 C C . ASN B 1 50 ? 15.461 7.953 10.508 1 98.56 50 ASN B C 1
ATOM 1880 O O . ASN B 1 50 ? 14.648 7.457 11.289 1 98.56 50 ASN B O 1
ATOM 1884 N N . LYS B 1 51 ? 15.305 9.133 10.039 1 98.69 51 LYS B N 1
ATOM 1885 C CA . LYS B 1 51 ? 14.18 9.961 10.484 1 98.69 51 LYS B CA 1
ATOM 1886 C C . LYS B 1 51 ? 13.492 10.633 9.297 1 98.69 51 LYS B C 1
ATOM 1888 O O . LYS B 1 51 ? 14.148 11.281 8.484 1 98.69 51 LYS B O 1
ATOM 1893 N N . ILE B 1 52 ? 12.211 10.469 9.266 1 98.75 52 ILE B N 1
ATOM 1894 C CA . ILE B 1 52 ? 11.352 11.023 8.234 1 98.75 52 ILE B CA 1
ATOM 1895 C C . ILE B 1 52 ? 10.203 11.805 8.875 1 98.75 52 ILE B C 1
ATOM 1897 O O . ILE B 1 52 ? 9.688 11.406 9.922 1 98.75 52 ILE B O 1
ATOM 1901 N N . LEU B 1 53 ? 9.875 12.867 8.266 1 98.75 53 LEU B N 1
ATOM 1902 C CA . LEU B 1 53 ? 8.594 13.516 8.508 1 98.75 53 LEU B CA 1
ATOM 1903 C C . LEU B 1 53 ? 7.73 13.5 7.246 1 98.75 53 LEU B C 1
ATOM 1905 O O . LEU B 1 53 ? 8.234 13.727 6.141 1 98.75 53 LEU B O 1
ATOM 1909 N N . TRP B 1 54 ? 6.523 13.172 7.414 1 98 54 TRP B N 1
ATOM 1910 C CA . TRP B 1 54 ? 5.656 13.414 6.266 1 98 54 TRP B CA 1
ATOM 1911 C C . TRP B 1 54 ? 4.371 14.117 6.691 1 98 54 TRP B C 1
ATOM 1913 O O . TRP B 1 54 ? 3.891 13.914 7.812 1 98 54 TRP B O 1
ATOM 1923 N N . LEU B 1 55 ? 3.934 15.023 5.828 1 97.06 55 LEU B N 1
ATOM 1924 C CA . LEU B 1 55 ? 2.799 15.914 6.059 1 97.06 55 LEU B CA 1
ATOM 1925 C C . LEU B 1 55 ? 1.486 15.211 5.711 1 97.06 55 LEU B C 1
ATOM 1927 O O . LEU B 1 55 ? 1.361 14.609 4.641 1 97.06 55 LEU B O 1
ATOM 1931 N N . ASN B 1 56 ? 0.55 15.273 6.648 1 95.81 56 ASN B N 1
ATOM 1932 C CA . ASN B 1 56 ? -0.782 14.703 6.469 1 95.81 56 ASN B CA 1
ATOM 1933 C C . ASN B 1 56 ? -1.842 15.797 6.332 1 95.81 56 ASN B C 1
ATOM 1935 O O . ASN B 1 56 ? -2.195 16.453 7.316 1 95.81 56 ASN B O 1
ATOM 1939 N N . TYR B 1 57 ? -2.361 15.945 5.137 1 92.56 57 TYR B N 1
ATOM 1940 C CA . TYR B 1 57 ? -3.496 16.828 4.891 1 92.56 57 TYR B CA 1
ATOM 1941 C C . TYR B 1 57 ? -4.809 16.156 5.273 1 92.56 57 TYR B C 1
ATOM 1943 O O . TYR B 1 57 ? -4.871 14.93 5.383 1 92.56 57 TYR B O 1
ATOM 1951 N N . PHE B 1 58 ? -5.75 16.969 5.598 1 90.25 58 PHE B N 1
ATOM 1952 C CA . PHE B 1 58 ? -7.016 16.312 5.898 1 90.25 58 PHE B CA 1
ATOM 1953 C C . PHE B 1 58 ? -7.656 15.75 4.633 1 90.25 58 PHE B C 1
ATOM 1955 O O . PHE B 1 58 ? -7.316 16.172 3.523 1 90.25 58 PHE B O 1
ATOM 1962 N N . GLY B 1 59 ? -8.422 14.742 4.773 1 89.88 59 GLY B N 1
ATOM 1963 C CA . GLY B 1 59 ? -9.102 14.047 3.689 1 89.88 59 GLY B CA 1
ATOM 1964 C C . GLY B 1 59 ? -10.258 13.18 4.16 1 89.88 59 GLY B C 1
ATOM 1965 O O . GLY B 1 59 ? -10.883 13.484 5.18 1 89.88 59 GLY B O 1
ATOM 1966 N N . SER B 1 60 ? -10.508 12.195 3.375 1 90.56 60 SER B N 1
ATOM 1967 C CA . SER B 1 60 ? -11.711 11.398 3.602 1 90.56 60 SER B CA 1
ATOM 1968 C C . SER B 1 60 ? -11.594 10.57 4.879 1 90.56 60 SER B C 1
ATOM 1970 O O . SER B 1 60 ? -12.602 10.195 5.473 1 90.56 60 SER B O 1
ATOM 1972 N N . GLY B 1 61 ? -10.43 10.242 5.301 1 92.94 61 GLY B N 1
ATOM 1973 C CA . GLY B 1 61 ? -10.219 9.469 6.512 1 92.94 61 GLY B CA 1
ATOM 1974 C C . GLY B 1 61 ? -8.953 9.859 7.258 1 92.94 61 GLY B C 1
ATOM 1975 O O . GLY B 1 61 ? -8.258 10.797 6.863 1 92.94 61 GLY B O 1
ATOM 1976 N N . ASN B 1 62 ? -8.758 9.234 8.367 1 97 62 ASN B N 1
ATOM 1977 C CA . ASN B 1 62 ? -7.598 9.445 9.219 1 97 62 ASN B CA 1
ATOM 1978 C C . ASN B 1 62 ? -7.16 8.156 9.914 1 97 62 ASN B C 1
ATOM 1980 O O . ASN B 1 62 ? -6.926 8.148 11.125 1 97 62 ASN B O 1
ATOM 1984 N N . GLU B 1 63 ? -7.102 7.121 9.156 1 97.69 63 GLU B N 1
ATOM 1985 C CA . GLU B 1 63 ? -6.852 5.777 9.672 1 97.69 63 GLU B CA 1
ATOM 1986 C C . GLU B 1 63 ? -5.477 5.68 10.32 1 97.69 63 GLU B C 1
ATOM 1988 O O . GLU B 1 63 ? -5.336 5.098 11.398 1 97.69 63 GLU B O 1
ATOM 1993 N N . THR B 1 64 ? -4.453 6.25 9.656 1 98.38 64 THR B N 1
ATOM 1994 C CA . THR B 1 64 ? -3.082 6.156 10.148 1 98.38 64 THR B CA 1
ATOM 1995 C C . THR B 1 64 ? -2.975 6.699 11.57 1 98.38 64 THR B C 1
ATOM 1997 O O . THR B 1 64 ? -2.4 6.047 12.445 1 98.38 64 THR B O 1
ATOM 2000 N N . ALA B 1 65 ? -3.566 7.828 11.766 1 98.31 65 ALA B N 1
ATOM 2001 C CA . ALA B 1 65 ? -3.508 8.438 13.094 1 98.31 65 ALA B CA 1
ATOM 2002 C C . ALA B 1 65 ? -4.168 7.535 14.141 1 98.31 65 ALA B C 1
ATOM 2004 O O . ALA B 1 65 ? -3.645 7.371 15.242 1 98.31 65 ALA B O 1
ATOM 2005 N N . ALA B 1 66 ? -5.289 6.973 13.797 1 98.25 66 ALA B N 1
ATOM 2006 C CA . ALA B 1 66 ? -6 6.094 14.719 1 98.25 66 ALA B CA 1
ATOM 2007 C C . ALA B 1 66 ? -5.176 4.848 15.031 1 98.25 66 ALA B C 1
ATOM 2009 O O . ALA B 1 66 ? -5.051 4.457 16.203 1 98.25 66 ALA B O 1
ATOM 2010 N N . HIS B 1 67 ? -4.648 4.207 14.008 1 98.56 67 HIS B N 1
ATOM 2011 C CA . HIS B 1 67 ? -3.916 2.957 14.172 1 98.56 67 HIS B CA 1
ATOM 2012 C C . HIS B 1 67 ? -2.695 3.145 15.062 1 98.56 67 HIS B C 1
ATOM 2014 O O . HIS B 1 67 ? -2.381 2.277 15.883 1 98.56 67 HIS B O 1
ATOM 2020 N N . LEU B 1 68 ? -2.004 4.27 14.898 1 98.25 68 LEU B N 1
ATOM 2021 C CA . LEU B 1 68 ? -0.72 4.484 15.562 1 98.25 68 LEU B CA 1
ATOM 2022 C C . LEU B 1 68 ? -0.902 4.637 17.062 1 98.25 68 LEU B C 1
ATOM 2024 O O . LEU B 1 68 ? 0.063 4.535 17.828 1 98.25 68 LEU B O 1
ATOM 2028 N N . LEU B 1 69 ? -2.133 4.887 17.531 1 97.38 69 LEU B N 1
ATOM 2029 C CA . LEU B 1 69 ? -2.408 4.98 18.969 1 97.38 69 LEU B CA 1
ATOM 2030 C C . LEU B 1 69 ? -2.264 3.617 19.641 1 97.38 69 LEU B C 1
ATOM 2032 O O . LEU B 1 69 ? -1.897 3.535 20.812 1 97.38 69 LEU B O 1
ATOM 2036 N N . GLU B 1 70 ? -2.416 2.518 18.875 1 96.19 70 GLU B N 1
ATOM 2037 C CA . GLU B 1 70 ? -2.355 1.195 19.5 1 96.19 70 GLU B CA 1
ATOM 2038 C C . GLU B 1 70 ? -1.185 0.383 18.953 1 96.19 70 GLU B C 1
ATOM 2040 O O . GLU B 1 70 ? -0.694 -0.534 19.609 1 96.19 70 GLU B O 1
ATOM 2045 N N . ASP B 1 71 ? -0.8 0.62 17.781 1 97.75 71 ASP B N 1
ATOM 2046 C CA . ASP B 1 71 ? 0.3 -0.053 17.094 1 97.75 71 ASP B CA 1
ATOM 2047 C C . ASP B 1 71 ? 1.121 0.936 16.266 1 97.75 71 ASP B C 1
ATOM 2049 O O . ASP B 1 71 ? 0.663 1.416 15.234 1 97.75 71 ASP B O 1
ATOM 2053 N N . ASN B 1 72 ? 2.367 1.191 16.641 1 98.44 72 ASN B N 1
ATOM 2054 C CA . ASN B 1 72 ? 3.113 2.293 16.047 1 98.44 72 ASN B CA 1
ATOM 2055 C C . ASN B 1 72 ? 3.891 1.841 14.812 1 98.44 72 ASN B C 1
ATOM 2057 O O . ASN B 1 72 ? 4.738 2.576 14.305 1 98.44 72 ASN B O 1
ATOM 2061 N N . ARG B 1 73 ? 3.607 0.572 14.383 1 98.75 73 ARG B N 1
ATOM 2062 C CA . ARG B 1 73 ? 4.242 0.09 13.156 1 98.75 73 ARG B CA 1
ATOM 2063 C C . ARG B 1 73 ? 3.688 0.811 11.938 1 98.75 73 ARG B C 1
ATOM 2065 O O . ARG B 1 73 ? 2.48 1.045 11.836 1 98.75 73 ARG B O 1
ATOM 2072 N N . MET B 1 74 ? 4.543 1.229 11.023 1 98.88 74 MET B N 1
ATOM 2073 C CA . MET B 1 74 ? 4.219 1.845 9.742 1 98.88 74 MET B CA 1
ATOM 2074 C C . MET B 1 74 ? 5.148 1.335 8.641 1 98.88 74 MET B C 1
ATOM 2076 O O . MET B 1 74 ? 6.352 1.189 8.859 1 98.88 74 MET B O 1
ATOM 2080 N N . THR B 1 75 ? 4.652 1.011 7.527 1 98.94 75 THR B N 1
ATOM 2081 C CA . THR B 1 75 ? 5.461 0.768 6.336 1 98.94 75 THR B CA 1
ATOM 2082 C C . T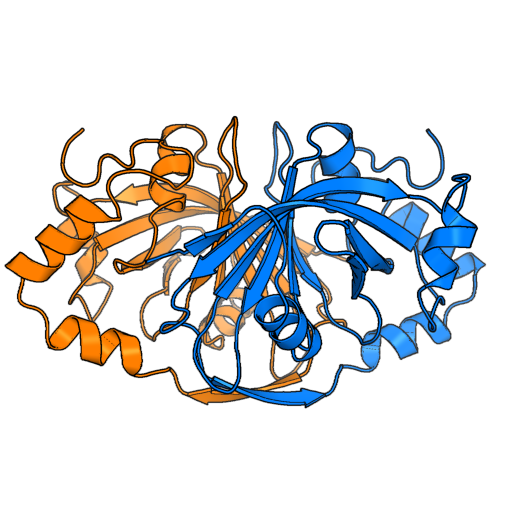HR B 1 75 ? 5.215 1.848 5.285 1 98.94 75 THR B C 1
ATOM 2084 O O . THR B 1 75 ? 4.066 2.18 4.988 1 98.94 75 THR B O 1
ATOM 2087 N N . ILE B 1 76 ? 6.234 2.428 4.828 1 98.94 76 ILE B N 1
ATOM 2088 C CA . ILE B 1 76 ? 6.199 3.355 3.701 1 98.94 76 ILE B CA 1
ATOM 2089 C C . ILE B 1 76 ? 6.855 2.711 2.482 1 98.94 76 ILE B C 1
ATOM 2091 O O . ILE B 1 76 ? 7.902 2.068 2.6 1 98.94 76 ILE B O 1
ATOM 2095 N N . MET B 1 77 ? 6.234 2.889 1.343 1 98.94 77 MET B N 1
ATOM 2096 C CA . MET B 1 77 ? 6.77 2.27 0.135 1 98.94 77 MET B CA 1
ATOM 2097 C C . MET B 1 77 ? 6.836 3.277 -1.009 1 98.94 77 MET B C 1
ATOM 2099 O O . MET B 1 77 ? 5.91 4.062 -1.207 1 98.94 77 MET B O 1
ATOM 2103 N N . PHE B 1 78 ? 7.902 3.188 -1.721 1 98.94 78 PHE B N 1
ATOM 2104 C CA . PHE B 1 78 ? 8.078 3.812 -3.027 1 98.94 78 PHE B CA 1
ATOM 2105 C C . PHE B 1 78 ? 8.273 2.76 -4.109 1 98.94 78 PHE B C 1
ATOM 2107 O O . PHE B 1 78 ? 8.836 1.693 -3.854 1 98.94 78 PHE B O 1
ATOM 2114 N N . CYS B 1 79 ? 7.816 3.049 -5.258 1 98.56 79 CYS B N 1
ATOM 2115 C CA . CYS B 1 79 ? 8.156 2.168 -6.371 1 98.56 79 CYS B CA 1
ATOM 2116 C C . CYS B 1 79 ? 8.438 2.971 -7.637 1 98.56 79 CYS B C 1
ATOM 2118 O O . CYS B 1 79 ? 7.859 4.043 -7.836 1 98.56 79 CYS B O 1
ATOM 2120 N N . ALA B 1 80 ? 9.297 2.482 -8.438 1 98.56 80 ALA B N 1
ATOM 2121 C CA . ALA B 1 80 ? 9.727 3.176 -9.648 1 98.56 80 ALA B CA 1
ATOM 2122 C C . ALA B 1 80 ? 8.68 3.041 -10.75 1 98.56 80 ALA B C 1
ATOM 2124 O O . ALA B 1 80 ? 8.453 1.945 -11.273 1 98.56 80 ALA B O 1
ATOM 2125 N N . PHE B 1 81 ? 8.078 4.168 -11.156 1 98.69 81 PHE B N 1
ATOM 2126 C CA . PHE B 1 81 ? 7.184 4.207 -12.305 1 98.69 81 PHE B CA 1
ATOM 2127 C C . PHE B 1 81 ? 7.957 4.547 -13.578 1 98.69 81 PHE B C 1
ATOM 2129 O O . PHE B 1 81 ? 7.445 4.375 -14.688 1 98.69 81 PHE B O 1
ATOM 2136 N N . GLU B 1 82 ? 9.117 5.074 -13.367 1 98.12 82 GLU B N 1
ATOM 2137 C CA . GLU B 1 82 ? 10.031 5.438 -14.453 1 98.12 82 GLU B CA 1
ATOM 2138 C C . GLU B 1 82 ? 11.438 4.891 -14.195 1 98.12 82 GLU B C 1
ATOM 2140 O O . GLU B 1 82 ? 11.789 4.578 -13.055 1 98.12 82 GLU B O 1
ATOM 2145 N N . GLY B 1 83 ? 12.172 4.734 -15.281 1 97 83 GLY B N 1
ATOM 2146 C CA . GLY B 1 83 ? 13.555 4.312 -15.125 1 97 83 GLY B CA 1
ATOM 2147 C C . GLY B 1 83 ? 13.695 2.861 -14.703 1 97 83 GLY B C 1
ATOM 2148 O O . GLY B 1 83 ? 12.828 2.037 -15 1 97 83 GLY B O 1
ATOM 2149 N N . GLU B 1 84 ? 14.836 2.479 -14.031 1 96.69 84 GLU B N 1
ATOM 2150 C CA . GLU B 1 84 ? 15.117 1.114 -13.594 1 96.69 84 GLU B CA 1
ATOM 2151 C C . GLU B 1 84 ? 14.125 0.662 -12.531 1 96.69 84 GLU B C 1
ATOM 2153 O O . GLU B 1 84 ? 13.734 1.447 -11.664 1 96.69 84 GLU B O 1
ATOM 2158 N N . PRO B 1 85 ? 13.773 -0.573 -12.641 1 97.19 85 PRO B N 1
ATOM 2159 C CA . PRO B 1 85 ? 12.812 -1.075 -11.656 1 97.19 85 PRO B CA 1
ATOM 2160 C C . PRO B 1 85 ? 13.359 -1.035 -10.227 1 97.19 85 PRO B C 1
ATOM 2162 O O . PRO B 1 85 ? 14.539 -1.332 -10.008 1 97.19 85 PRO B O 1
ATOM 2165 N N . ASN B 1 86 ? 12.523 -0.665 -9.312 1 97.5 86 ASN B N 1
ATOM 2166 C CA . ASN B 1 86 ? 12.852 -0.646 -7.895 1 97.5 86 ASN B CA 1
ATOM 2167 C C . ASN B 1 86 ? 11.602 -0.517 -7.031 1 97.5 86 ASN B C 1
ATOM 2169 O O . ASN B 1 86 ? 10.672 0.215 -7.383 1 97.5 86 ASN B O 1
ATOM 2173 N N . ILE B 1 87 ? 11.5 -1.275 -6.008 1 98.19 87 ILE B N 1
ATOM 2174 C CA . ILE B 1 87 ? 10.578 -1.068 -4.898 1 98.19 87 ILE B CA 1
ATOM 2175 C C . ILE B 1 87 ? 11.367 -0.838 -3.609 1 98.19 87 ILE B C 1
ATOM 2177 O O . ILE B 1 87 ? 12.203 -1.661 -3.23 1 98.19 87 ILE B O 1
ATOM 2181 N N . LEU B 1 88 ? 11.164 0.269 -2.99 1 98.69 88 LEU B N 1
ATOM 2182 C CA . LEU B 1 88 ? 11.82 0.609 -1.731 1 98.69 88 LEU B CA 1
ATOM 2183 C C . LEU B 1 88 ? 10.805 0.674 -0.592 1 98.69 88 LEU B C 1
ATOM 2185 O O . LEU B 1 88 ? 9.844 1.441 -0.655 1 98.69 88 LEU B O 1
ATOM 2189 N N . ARG B 1 89 ? 11.016 -0.178 0.403 1 98.75 89 ARG B N 1
ATOM 2190 C CA . ARG B 1 89 ? 10.172 -0.164 1.592 1 98.75 89 ARG B CA 1
ATOM 2191 C C . ARG B 1 89 ? 10.945 0.309 2.814 1 98.75 89 ARG B C 1
ATOM 2193 O O . ARG B 1 89 ? 12.086 -0.105 3.027 1 98.75 89 ARG B O 1
ATOM 2200 N N . LEU B 1 90 ? 10.336 1.203 3.492 1 98.88 90 LEU B N 1
ATOM 2201 C CA . LEU B 1 90 ? 10.797 1.597 4.82 1 98.88 90 LEU B CA 1
ATOM 2202 C C . LEU B 1 90 ? 9.914 0.986 5.902 1 98.88 90 LEU B C 1
ATOM 2204 O O . LEU B 1 90 ? 8.719 1.263 5.961 1 98.88 90 LEU B O 1
ATOM 2208 N N . TYR B 1 91 ? 10.492 0.127 6.684 1 98.75 91 TYR B N 1
ATOM 2209 C CA . TYR B 1 91 ? 9.82 -0.371 7.875 1 98.75 91 TYR B CA 1
ATOM 2210 C C . TYR B 1 91 ? 10.133 0.504 9.086 1 98.75 91 TYR B C 1
ATOM 2212 O O . TYR B 1 91 ? 11.297 0.675 9.445 1 98.75 91 TYR B O 1
ATOM 2220 N N . CYS B 1 92 ? 9.008 1.015 9.633 1 98.81 92 CYS B N 1
ATOM 2221 C CA . CYS B 1 92 ? 9.211 2.129 10.555 1 98.81 92 CYS B CA 1
ATOM 2222 C C . CYS B 1 92 ? 8.344 1.978 11.797 1 98.81 92 CYS B C 1
ATOM 2224 O O . CYS B 1 92 ? 7.445 1.133 11.836 1 98.81 92 CYS B O 1
ATOM 2226 N N . LYS B 1 93 ? 8.719 2.775 12.797 1 98.81 93 LYS B N 1
ATOM 2227 C CA . LYS B 1 93 ? 7.82 3.201 13.867 1 98.81 93 LYS B CA 1
ATOM 2228 C C . LYS B 1 93 ? 7.457 4.676 13.727 1 98.81 93 LYS B C 1
ATOM 2230 O O . LYS B 1 93 ? 8.281 5.488 13.305 1 98.81 93 LYS B O 1
ATOM 2235 N N . ALA B 1 94 ? 6.172 4.992 14.102 1 98.88 94 ALA B N 1
ATOM 2236 C CA . ALA B 1 94 ? 5.762 6.371 13.859 1 98.88 94 ALA B CA 1
ATOM 2237 C C . ALA B 1 94 ? 4.898 6.895 15 1 98.88 94 ALA B C 1
ATOM 2239 O O . ALA B 1 94 ? 4.281 6.117 15.734 1 98.88 94 ALA B O 1
ATOM 2240 N N . LYS B 1 95 ? 4.906 8.188 15.148 1 98.38 95 LYS B N 1
ATOM 2241 C CA . LYS B 1 95 ? 4.047 8.945 16.062 1 98.38 95 LYS B CA 1
ATOM 2242 C C . LYS B 1 95 ? 3.318 10.062 15.312 1 98.38 95 LYS B C 1
ATOM 2244 O O . LYS B 1 95 ? 3.896 10.711 14.445 1 98.38 95 LYS B O 1
ATOM 2249 N N . VAL B 1 96 ? 2.119 10.266 15.75 1 98.5 96 VAL B N 1
ATOM 2250 C CA . VAL B 1 96 ? 1.344 11.352 15.164 1 98.5 96 VAL B CA 1
ATOM 2251 C C . VAL B 1 96 ? 1.583 12.641 15.945 1 98.5 96 VAL B C 1
ATOM 2253 O O . VAL B 1 96 ? 1.519 12.648 17.172 1 98.5 96 VAL B O 1
ATOM 2256 N N . ILE B 1 97 ? 1.864 13.719 15.273 1 98.25 97 ILE B N 1
ATOM 2257 C CA . ILE B 1 97 ? 1.998 15.047 15.852 1 98.25 97 ILE B CA 1
ATOM 2258 C C . ILE B 1 97 ? 0.838 15.93 15.391 1 98.25 97 ILE B C 1
ATOM 2260 O O . ILE B 1 97 ? 0.686 16.188 14.195 1 98.25 97 ILE B O 1
ATOM 2264 N N . HIS B 1 98 ? 0.043 16.297 16.359 1 97.69 98 HIS B N 1
ATOM 2265 C CA . HIS B 1 98 ? -1.081 17.188 16.078 1 97.69 98 HIS B CA 1
ATOM 2266 C C . HIS B 1 98 ? -0.679 18.656 16.25 1 97.69 98 HIS B C 1
ATOM 2268 O O . HIS B 1 98 ? 0.385 18.953 16.797 1 97.69 98 HIS B O 1
ATOM 2274 N N . LYS B 1 99 ? -1.599 19.562 15.773 1 95.38 99 LYS B N 1
ATOM 2275 C CA . LYS B 1 99 ? -1.336 21 15.844 1 95.38 99 LYS B CA 1
ATOM 2276 C C . LYS B 1 99 ? -1.133 21.453 17.281 1 95.38 99 LYS B C 1
ATOM 2278 O O . LYS B 1 99 ? -0.358 22.375 17.547 1 95.38 99 LYS B O 1
ATOM 2283 N N . ARG B 1 100 ? -1.708 20.797 18.25 1 95.88 100 ARG B N 1
ATOM 2284 C CA . ARG B 1 100 ? -1.66 21.188 19.656 1 95.88 100 ARG B CA 1
ATOM 2285 C C . ARG B 1 100 ? -0.368 20.719 20.312 1 95.88 100 ARG B C 1
ATOM 2287 O O . ARG B 1 100 ? -0.06 21.109 21.438 1 95.88 100 ARG B O 1
ATOM 2294 N N . ASP B 1 101 ? 0.337 19.859 19.688 1 97.31 101 ASP B N 1
ATOM 2295 C CA . ASP B 1 101 ? 1.513 19.25 20.297 1 97.31 101 ASP B CA 1
ATOM 2296 C C . ASP B 1 101 ? 2.707 20.203 20.266 1 97.31 101 ASP B C 1
ATOM 2298 O O . ASP B 1 101 ? 2.846 21.016 19.359 1 97.31 101 ASP B O 1
ATOM 2302 N N . THR B 1 102 ? 3.592 20.062 21.188 1 97.19 102 THR B N 1
ATOM 2303 C CA . THR B 1 102 ? 4.73 20.953 21.375 1 97.19 102 THR B CA 1
ATOM 2304 C C . THR B 1 102 ? 5.66 20.906 20.172 1 97.19 102 THR B C 1
ATOM 2306 O O . THR B 1 102 ? 6.297 21.922 19.844 1 97.19 102 THR B O 1
ATOM 2309 N N . LEU B 1 103 ? 5.73 19.797 19.484 1 97.69 103 LEU B N 1
ATOM 2310 C CA . LEU B 1 103 ? 6.684 19.625 18.391 1 97.69 103 LEU B CA 1
ATOM 2311 C C . LEU B 1 103 ? 6.102 20.156 17.094 1 97.69 103 LEU B C 1
ATOM 2313 O O . LEU B 1 103 ? 6.801 20.234 16.078 1 97.69 103 LEU B O 1
ATOM 2317 N N . TRP B 1 104 ? 4.84 20.578 17.094 1 97.19 104 TRP B N 1
ATOM 2318 C CA . TRP B 1 104 ? 4.125 20.922 15.867 1 97.19 104 TRP B CA 1
ATOM 2319 C C . TRP B 1 104 ? 4.852 22.031 15.109 1 97.19 104 TRP B C 1
ATOM 2321 O O . TRP B 1 104 ? 5.172 21.875 13.93 1 97.19 104 TRP B O 1
ATOM 2331 N N . GLU B 1 105 ? 5.199 23.109 15.758 1 97.06 105 GLU B N 1
ATOM 2332 C CA . GLU B 1 105 ? 5.781 24.266 15.086 1 97.06 105 GLU B CA 1
ATOM 2333 C C . GLU B 1 105 ? 7.125 23.922 14.453 1 97.06 105 GLU B C 1
ATOM 2335 O O . GLU B 1 105 ? 7.402 24.328 13.32 1 97.06 105 GLU B O 1
ATOM 2340 N N . GLU B 1 106 ? 7.906 23.188 15.164 1 97.88 106 GLU B N 1
ATOM 2341 C CA . GLU B 1 106 ? 9.195 22.766 14.625 1 97.88 106 GLU B CA 1
ATOM 2342 C C . GLU B 1 106 ? 9.016 21.875 13.406 1 97.88 106 GLU B C 1
ATOM 2344 O O . GLU B 1 106 ? 9.672 22.078 12.375 1 97.88 106 GLU B O 1
ATOM 2349 N N . TYR B 1 107 ? 8.172 20.922 13.477 1 97.88 107 TYR B N 1
ATOM 2350 C CA . TYR B 1 107 ? 8.008 19.922 12.422 1 97.88 107 TYR B CA 1
ATOM 2351 C C . TYR B 1 107 ? 7.355 20.547 11.188 1 97.88 107 TYR B C 1
ATOM 2353 O O . TYR B 1 107 ? 7.793 20.297 10.062 1 97.88 107 TYR B O 1
ATOM 2361 N N . ILE B 1 108 ? 6.316 21.359 11.398 1 97.06 108 ILE B N 1
ATOM 2362 C CA . ILE B 1 108 ? 5.598 21.938 10.273 1 97.06 108 ILE B CA 1
ATOM 2363 C C . ILE B 1 108 ? 6.508 22.906 9.523 1 97.06 108 ILE B C 1
ATOM 2365 O O . ILE B 1 108 ? 6.289 23.188 8.336 1 97.06 108 ILE B O 1
ATOM 2369 N N . SER B 1 109 ? 7.535 23.469 10.164 1 97 109 SER B N 1
ATOM 2370 C CA . SER B 1 109 ? 8.445 24.438 9.562 1 97 109 SER B CA 1
ATOM 2371 C C . SER B 1 109 ? 9.289 23.797 8.469 1 97 109 SER B C 1
ATOM 2373 O O . SER B 1 109 ? 9.875 24.5 7.641 1 97 109 SER B O 1
ATOM 2375 N N . HIS B 1 110 ? 9.406 22.453 8.422 1 97.25 110 HIS B N 1
ATOM 2376 C CA . HIS B 1 110 ? 10.164 21.766 7.387 1 97.25 110 HIS B CA 1
ATOM 2377 C C . HIS B 1 110 ? 9.422 21.797 6.051 1 97.25 110 HIS B C 1
ATOM 2379 O O . HIS B 1 110 ? 10.008 21.516 5.004 1 97.25 110 HIS B O 1
ATOM 2385 N N . PHE B 1 111 ? 8.117 22.125 6.086 1 96.5 111 PHE B N 1
ATOM 2386 C CA . PHE B 1 111 ? 7.281 22.094 4.895 1 96.5 111 PHE B CA 1
ATOM 2387 C C . PHE B 1 111 ? 6.891 23.5 4.457 1 96.5 111 PHE B C 1
ATOM 2389 O O . PHE B 1 111 ? 6.672 24.375 5.297 1 96.5 111 PHE B O 1
ATOM 2396 N N . SER B 1 112 ? 6.754 23.734 3.146 1 90.56 112 SER B N 1
ATOM 2397 C CA . SER B 1 112 ? 6.449 25.062 2.617 1 90.56 112 SER B CA 1
ATOM 2398 C C . SER B 1 112 ? 4.949 25.312 2.617 1 90.56 112 SER B C 1
ATOM 2400 O O . SER B 1 112 ? 4.508 26.438 2.916 1 90.56 112 SER B O 1
ATOM 2402 N N . THR B 1 113 ? 4.219 24.375 2.102 1 73.88 113 THR B N 1
ATOM 2403 C CA . THR B 1 113 ? 2.768 24.547 2.076 1 73.88 113 THR B CA 1
ATOM 2404 C C . THR B 1 113 ? 2.133 23.922 3.32 1 73.88 113 THR B C 1
ATOM 2406 O O . THR B 1 113 ? 2.518 22.844 3.748 1 73.88 113 THR B O 1
ATOM 2409 N N . LYS B 1 114 ? 1.435 24.781 4.047 1 75 114 LYS B N 1
ATOM 2410 C CA . LYS B 1 114 ? 0.936 24.312 5.34 1 75 114 LYS B CA 1
ATOM 2411 C C . LYS B 1 114 ? -0.588 24.375 5.395 1 75 114 LYS B C 1
ATOM 2413 O O . LYS B 1 114 ? -1.203 23.828 6.312 1 75 114 LYS B O 1
ATOM 2418 N N . ARG B 1 115 ? -1.007 24.938 4.324 1 78.19 115 ARG B N 1
ATOM 2419 C CA . ARG B 1 115 ? -2.457 25.078 4.395 1 78.19 115 ARG B CA 1
ATOM 2420 C C . ARG B 1 115 ? -3.143 23.719 4.383 1 78.19 115 ARG B C 1
ATOM 2422 O O . ARG B 1 115 ? -2.756 22.828 3.621 1 78.19 115 ARG B O 1
ATOM 2429 N N . ALA B 1 116 ? -4.055 23.469 5.211 1 87.56 116 ALA B N 1
ATOM 2430 C CA . ALA B 1 116 ? -4.895 22.281 5.344 1 87.56 116 ALA B CA 1
ATOM 2431 C C . ALA B 1 116 ? -4.129 21.141 6.004 1 87.56 116 ALA B C 1
ATOM 2433 O O . ALA B 1 116 ? -4.609 20.016 6.055 1 87.56 116 ALA B O 1
ATOM 2434 N N . ALA B 1 117 ? -2.9 21.484 6.445 1 93.19 117 ALA B N 1
ATOM 2435 C CA . ALA B 1 117 ? -2.172 20.469 7.195 1 93.19 117 ALA B CA 1
ATOM 2436 C C . ALA B 1 117 ? -2.953 20.031 8.43 1 93.19 117 ALA B C 1
ATOM 2438 O O . ALA B 1 117 ? -3.352 20.859 9.25 1 93.19 117 ALA B O 1
ATOM 2439 N N . ARG B 1 118 ? -3.143 18.797 8.523 1 95.88 118 ARG B N 1
ATOM 2440 C CA . ARG B 1 118 ? -3.877 18.25 9.664 1 95.88 118 ARG B CA 1
ATOM 2441 C C . ARG B 1 118 ? -2.924 17.703 10.719 1 95.88 118 ARG B C 1
ATOM 2443 O O . ARG B 1 118 ? -3.152 17.875 11.914 1 95.88 118 ARG B O 1
ATOM 2450 N N . GLN B 1 119 ? -1.944 17 10.305 1 97.56 119 GLN B N 1
ATOM 2451 C CA . GLN B 1 119 ? -0.983 16.328 11.18 1 97.56 119 GLN B CA 1
ATOM 2452 C C . GLN B 1 119 ? 0.375 16.203 10.5 1 97.56 119 GLN B C 1
ATOM 2454 O O . GLN B 1 119 ? 0.48 16.328 9.273 1 97.56 119 GLN B O 1
ATOM 2459 N N . VAL B 1 120 ? 1.369 15.992 11.273 1 98.12 120 VAL B N 1
ATOM 2460 C CA . VAL B 1 120 ? 2.67 15.523 10.805 1 98.12 120 VAL B CA 1
ATOM 2461 C C . VAL B 1 120 ? 3.002 14.18 11.453 1 98.12 120 VAL B C 1
ATOM 2463 O O . VAL B 1 120 ? 2.783 13.992 12.648 1 98.12 120 VAL B O 1
ATOM 2466 N N . PHE B 1 121 ? 3.467 13.258 10.648 1 98.81 121 PHE B N 1
ATOM 2467 C CA . PHE B 1 121 ? 3.914 11.992 11.219 1 98.81 121 PHE B CA 1
ATOM 2468 C C . PHE B 1 121 ? 5.422 12 11.43 1 98.81 121 PHE B C 1
ATOM 2470 O O . PHE B 1 121 ? 6.184 12.32 10.516 1 98.81 121 PHE B O 1
ATOM 2477 N N . ASP B 1 122 ? 5.801 11.766 12.672 1 98.88 122 ASP B N 1
ATOM 2478 C CA . ASP B 1 122 ? 7.184 11.57 13.094 1 98.88 122 ASP B CA 1
ATOM 2479 C C . ASP B 1 122 ? 7.598 10.102 12.977 1 98.88 122 ASP B C 1
ATOM 2481 O O . ASP B 1 122 ? 7.199 9.273 13.797 1 98.88 122 ASP B O 1
ATOM 2485 N N . VAL B 1 123 ? 8.5 9.812 12 1 98.94 123 VAL B N 1
ATOM 2486 C CA . VAL B 1 123 ? 8.711 8.43 11.586 1 98.94 123 VAL B CA 1
ATOM 2487 C C . VAL B 1 123 ? 10.172 8.047 11.789 1 98.94 123 VAL B C 1
ATOM 2489 O O . VAL B 1 123 ? 11.07 8.742 11.312 1 98.94 123 VAL B O 1
ATOM 2492 N N . THR B 1 124 ? 10.43 6.98 12.477 1 98.94 124 THR B N 1
ATOM 2493 C CA . THR B 1 124 ? 11.758 6.406 12.664 1 98.94 124 THR B CA 1
ATOM 2494 C C . THR B 1 124 ? 11.922 5.133 11.836 1 98.94 124 THR B C 1
ATOM 2496 O O . THR B 1 124 ? 11.164 4.172 12.016 1 98.94 124 THR B O 1
ATOM 2499 N N . ILE B 1 125 ? 12.953 5.098 11.016 1 98.88 125 ILE B N 1
ATOM 2500 C CA . ILE B 1 125 ? 13.219 3.943 10.156 1 98.88 125 ILE B CA 1
ATOM 2501 C C . ILE B 1 125 ? 13.922 2.855 10.969 1 98.88 125 ILE B C 1
ATOM 2503 O O . ILE B 1 125 ? 14.93 3.119 11.625 1 98.88 125 ILE B O 1
ATOM 2507 N N . GLU B 1 126 ? 13.383 1.692 10.867 1 98.56 126 GLU B N 1
ATOM 2508 C CA . GLU B 1 126 ? 14.039 0.536 11.469 1 98.56 126 GLU B CA 1
ATOM 2509 C C . GLU B 1 126 ? 14.789 -0.285 10.422 1 98.56 126 GLU B C 1
ATOM 2511 O O . GLU B 1 126 ? 15.883 -0.786 10.68 1 98.56 126 GLU B O 1
ATOM 2516 N N . ASN B 1 127 ? 14.203 -0.477 9.266 1 98.38 127 ASN B N 1
ATOM 2517 C CA . ASN B 1 127 ? 14.812 -1.208 8.164 1 98.38 127 ASN B CA 1
ATOM 2518 C C . ASN B 1 127 ? 14.484 -0.571 6.816 1 98.38 127 ASN B C 1
ATOM 2520 O O . ASN B 1 127 ? 13.422 0.037 6.66 1 98.38 127 ASN B O 1
ATOM 2524 N N . VAL B 1 128 ? 15.414 -0.692 5.938 1 98.56 128 VAL B N 1
ATOM 2525 C CA . VAL B 1 128 ? 15.258 -0.302 4.539 1 98.56 128 VAL B CA 1
ATOM 2526 C C . VAL B 1 128 ? 15.383 -1.532 3.643 1 98.56 128 VAL B C 1
ATOM 2528 O O . VAL B 1 128 ? 16.344 -2.291 3.75 1 98.56 128 VAL B O 1
ATOM 2531 N N . ASN B 1 129 ? 14.352 -1.719 2.828 1 97.5 129 ASN B N 1
ATOM 2532 C CA . ASN B 1 129 ? 14.344 -2.896 1.967 1 97.5 129 ASN B CA 1
ATOM 2533 C C . ASN B 1 129 ? 14.164 -2.518 0.499 1 97.5 129 ASN B C 1
ATOM 2535 O O . ASN B 1 129 ? 13.133 -1.965 0.114 1 97.5 129 ASN B O 1
ATOM 2539 N N . ASN B 1 130 ? 15.188 -2.852 -0.325 1 96.25 130 ASN B N 1
ATOM 2540 C CA . ASN B 1 130 ? 15.086 -2.727 -1.774 1 96.25 130 ASN B CA 1
ATOM 2541 C C . ASN B 1 130 ? 14.727 -4.059 -2.428 1 96.25 130 ASN B C 1
ATOM 2543 O O . ASN B 1 130 ? 15.344 -5.082 -2.141 1 96.25 130 ASN B O 1
ATOM 2547 N N . SER B 1 131 ? 13.781 -4 -3.244 1 93.69 131 SER B N 1
ATOM 2548 C CA . SER B 1 131 ? 13.383 -5.195 -3.98 1 93.69 131 SER B CA 1
ATOM 2549 C C . SER B 1 131 ? 13.328 -4.93 -5.48 1 93.69 131 SER B C 1
ATOM 2551 O O . SER B 1 131 ? 13.461 -3.785 -5.918 1 93.69 131 SER B O 1
ATOM 2553 N N . CYS B 1 132 ? 13.195 -5.895 -6.328 1 87.44 132 CYS B N 1
ATOM 2554 C CA . CYS B 1 132 ? 13.422 -5.875 -7.766 1 87.44 132 CYS B CA 1
ATOM 2555 C C . CYS B 1 132 ? 12.508 -4.863 -8.453 1 87.44 132 CYS B C 1
ATOM 2557 O O . CYS B 1 132 ? 12.969 -4.027 -9.227 1 87.44 132 CYS B O 1
ATOM 2559 N N . GLY B 1 133 ? 11.227 -4.867 -8.273 1 93.62 133 GLY B N 1
ATOM 2560 C CA . GLY B 1 133 ? 10.281 -3.92 -8.852 1 93.62 133 GLY B CA 1
ATOM 2561 C C . GLY B 1 133 ? 9.969 -4.203 -10.312 1 93.62 133 GLY B C 1
ATOM 2562 O O . GLY B 1 133 ? 9.375 -3.371 -11 1 93.62 133 GLY B O 1
ATOM 2563 N N . MET B 1 134 ? 10.383 -5.34 -10.828 1 95.31 134 MET B N 1
ATOM 2564 C CA . MET B 1 134 ? 10.289 -5.672 -12.242 1 95.31 134 MET B CA 1
ATOM 2565 C C . MET B 1 134 ? 8.836 -5.895 -12.656 1 95.31 134 MET B C 1
ATOM 2567 O O . MET B 1 134 ? 8.523 -5.938 -13.844 1 95.31 134 MET B O 1
ATOM 2571 N N . GLY B 1 135 ? 7.961 -6.07 -11.719 1 94.5 135 GLY B N 1
ATOM 2572 C CA . GLY B 1 135 ? 6.547 -6.234 -12.023 1 94.5 135 GLY B CA 1
ATOM 2573 C C . GLY B 1 135 ? 5.777 -4.93 -12.008 1 94.5 135 GLY B C 1
ATOM 2574 O O . GLY B 1 135 ? 4.59 -4.898 -12.344 1 94.5 135 GLY B O 1
ATOM 2575 N N . VAL B 1 136 ? 6.426 -3.754 -11.594 1 97.94 136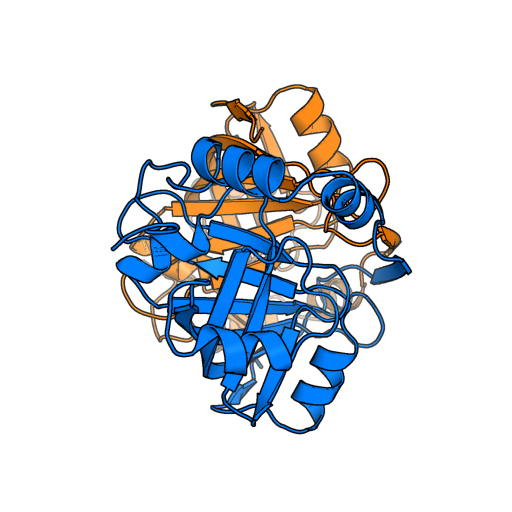 VAL B N 1
ATOM 2576 C CA . VAL B 1 136 ? 5.781 -2.443 -11.562 1 97.94 136 VAL B CA 1
ATOM 2577 C C . VAL B 1 136 ? 5.723 -1.862 -12.969 1 97.94 136 VAL B C 1
ATOM 2579 O O . VAL B 1 136 ? 6.75 -1.724 -13.633 1 97.94 136 VAL B O 1
ATOM 2582 N N . PRO B 1 137 ? 4.516 -1.521 -13.469 1 98.44 137 PRO B N 1
ATOM 2583 C CA . PRO B 1 137 ? 4.41 -0.959 -14.82 1 98.44 137 PRO B CA 1
ATOM 2584 C C . PRO B 1 137 ? 5.133 0.379 -14.961 1 98.44 137 PRO B C 1
ATOM 2586 O O . PRO B 1 137 ? 5.418 1.038 -13.953 1 98.44 137 PRO B O 1
ATOM 2589 N N . LEU B 1 138 ? 5.363 0.711 -16.219 1 98.75 138 LEU B N 1
ATOM 2590 C CA . LEU B 1 138 ? 5.965 1.999 -16.547 1 98.75 138 LEU B CA 1
ATOM 2591 C C . LEU B 1 138 ? 4.891 3.059 -16.781 1 98.75 138 LEU B C 1
ATOM 2593 O O . LEU B 1 138 ? 3.904 2.812 -17.484 1 98.75 138 LEU B O 1
ATOM 2597 N N . TYR B 1 139 ? 5.078 4.191 -16.172 1 98.81 139 TYR B N 1
ATOM 2598 C CA . TYR B 1 139 ? 4.227 5.371 -16.328 1 98.81 139 TYR B CA 1
ATOM 2599 C C . TYR B 1 139 ? 5.066 6.617 -16.578 1 98.81 139 TYR B C 1
ATOM 2601 O O . TYR B 1 139 ? 6.191 6.727 -16.078 1 98.81 139 TYR B O 1
ATOM 2609 N N . ASP B 1 140 ? 4.516 7.57 -17.328 1 98.75 140 ASP B N 1
ATOM 2610 C CA . ASP B 1 140 ? 5.082 8.914 -17.422 1 98.75 140 ASP B CA 1
ATOM 2611 C C . ASP B 1 140 ? 4.363 9.875 -16.484 1 98.75 140 ASP B C 1
ATOM 2613 O O . ASP B 1 140 ? 3.139 9.992 -16.531 1 98.75 140 ASP B O 1
ATOM 2617 N N . PHE B 1 141 ? 5.168 10.508 -15.695 1 98.69 141 PHE B N 1
ATOM 2618 C CA . PHE B 1 141 ? 4.586 11.508 -14.812 1 98.69 141 PHE B CA 1
ATOM 2619 C C . PHE B 1 141 ? 4.066 12.695 -15.609 1 98.69 141 PHE B C 1
ATOM 2621 O O . PHE B 1 141 ? 4.793 13.266 -16.438 1 98.69 141 PHE B O 1
ATOM 2628 N N . ILE B 1 142 ? 2.832 13.039 -15.375 1 98.56 142 ILE B N 1
ATOM 2629 C CA . ILE B 1 142 ? 2.221 14.172 -16.047 1 98.56 142 ILE B CA 1
ATOM 2630 C C . ILE B 1 142 ? 2.199 15.383 -15.109 1 98.56 142 ILE B C 1
ATOM 2632 O O . ILE B 1 142 ? 2.514 16.5 -15.523 1 98.56 142 ILE B O 1
ATOM 2636 N N . GLY B 1 143 ? 1.782 15.148 -13.828 1 98.38 143 GLY B N 1
ATOM 2637 C CA . GLY B 1 143 ? 1.735 16.234 -12.859 1 98.38 143 GLY B CA 1
ATOM 2638 C C . GLY B 1 143 ? 0.901 15.898 -11.633 1 98.38 143 GLY B C 1
ATOM 2639 O O . GLY B 1 143 ? 0.136 14.938 -11.641 1 98.38 143 GLY B O 1
ATOM 2640 N N . GLN B 1 144 ? 1.101 16.656 -10.625 1 97.56 144 GLN B N 1
ATOM 2641 C CA . GLN B 1 144 ? 0.217 16.578 -9.469 1 97.56 144 GLN B CA 1
ATOM 2642 C C . GLN B 1 144 ? -1.175 17.109 -9.797 1 97.56 144 GLN B C 1
ATOM 2644 O O . GLN B 1 144 ? -1.314 18.047 -10.578 1 97.56 144 GLN B O 1
ATOM 2649 N N . ARG B 1 145 ? -2.172 16.5 -9.219 1 96.56 145 ARG B N 1
ATOM 2650 C CA . ARG B 1 145 ? -3.504 17.078 -9.344 1 96.56 145 ARG B CA 1
ATOM 2651 C C . ARG B 1 145 ? -3.611 18.375 -8.562 1 96.56 145 ARG B C 1
ATOM 2653 O O . ARG B 1 145 ? -3.014 18.516 -7.492 1 96.56 145 ARG B O 1
ATOM 2660 N N . GLU B 1 146 ? -4.418 19.219 -9.078 1 93.56 146 GLU B N 1
ATOM 2661 C CA . GLU B 1 146 ? -4.598 20.5 -8.406 1 93.56 146 GLU B CA 1
ATOM 2662 C C . GLU B 1 146 ? -5.895 20.531 -7.598 1 93.56 146 GLU B C 1
ATOM 2664 O O . GLU B 1 146 ? -6.156 21.484 -6.867 1 93.56 146 GLU B O 1
ATOM 2669 N N . ASP B 1 147 ? -6.586 19.469 -7.691 1 91.62 147 ASP B N 1
ATOM 2670 C CA . ASP B 1 147 ? -7.938 19.422 -7.137 1 91.62 147 ASP B CA 1
ATOM 2671 C C . ASP B 1 147 ? -7.922 19.688 -5.633 1 91.62 147 ASP B C 1
ATOM 2673 O O . ASP B 1 147 ? -8.648 20.562 -5.145 1 91.62 147 ASP B O 1
ATOM 2677 N N . LEU B 1 148 ? -7.086 19.031 -4.988 1 90.38 148 LEU B N 1
ATOM 2678 C CA . LEU B 1 148 ? -7.074 19.109 -3.533 1 90.38 148 LEU B CA 1
ATOM 2679 C C . LEU B 1 148 ? -6.555 20.469 -3.07 1 90.38 148 LEU B C 1
ATOM 2681 O O . LEU B 1 148 ? -7.184 21.125 -2.242 1 90.38 148 LEU B O 1
ATOM 2685 N N . PRO B 1 149 ? -5.465 20.953 -3.566 1 89.31 149 PRO B N 1
ATOM 2686 C CA . PRO B 1 149 ? -5.004 22.281 -3.186 1 89.31 149 PRO B CA 1
ATOM 2687 C C . PRO B 1 149 ? -6.047 23.359 -3.453 1 89.31 149 PRO B C 1
ATOM 2689 O O . PRO B 1 149 ? -6.234 24.266 -2.629 1 89.31 149 PRO B O 1
ATOM 2692 N N . VAL B 1 150 ? -6.656 23.266 -4.551 1 90.81 150 VAL B N 1
ATOM 2693 C CA . VAL B 1 150 ? -7.672 24.266 -4.898 1 90.81 150 VAL B CA 1
ATOM 2694 C C . VAL B 1 150 ? -8.828 24.188 -3.906 1 90.81 150 VAL B C 1
ATOM 2696 O O . VAL B 1 150 ? -9.289 25.219 -3.408 1 90.81 150 VAL B O 1
ATOM 2699 N N . LEU B 1 151 ? -9.234 22.984 -3.664 1 90.25 151 LEU B N 1
ATOM 2700 C CA . LEU B 1 151 ? -10.312 22.781 -2.705 1 90.25 151 LEU B CA 1
ATOM 2701 C C . LEU B 1 151 ? -9.938 23.344 -1.337 1 90.25 151 LEU B C 1
ATOM 2703 O O . LEU B 1 151 ? -10.711 24.078 -0.728 1 90.25 151 LEU B O 1
ATOM 2707 N N . TYR B 1 152 ? -8.797 23.016 -0.826 1 90.44 152 TYR B N 1
ATOM 2708 C CA . TYR B 1 152 ? -8.336 23.438 0.49 1 90.44 152 TYR B CA 1
ATOM 2709 C C . TYR B 1 152 ? -8.211 24.953 0.558 1 90.44 152 TYR B C 1
ATOM 2711 O O . TYR B 1 152 ? -8.531 25.562 1.582 1 90.44 152 TYR B O 1
ATOM 2719 N N . ASN B 1 153 ? -7.781 25.562 -0.515 1 90.81 153 ASN B N 1
ATOM 2720 C CA . ASN B 1 153 ? -7.59 27 -0.542 1 90.81 153 ASN B CA 1
ATOM 2721 C C . ASN B 1 153 ? -8.922 27.75 -0.54 1 90.81 153 ASN B C 1
ATOM 2723 O O . ASN B 1 153 ? -8.992 28.906 -0.116 1 90.81 153 ASN B O 1
ATOM 2727 N N . LYS B 1 154 ? -9.898 27.141 -1.008 1 93.31 154 LYS B N 1
ATOM 2728 C CA . LYS B 1 154 ? -11.219 27.75 -1.064 1 93.31 154 LYS B CA 1
ATOM 2729 C C . LYS B 1 154 ? -11.914 27.703 0.295 1 93.31 154 LYS B C 1
ATOM 2731 O O . LYS B 1 154 ? -12.867 28.438 0.542 1 93.31 154 LYS B O 1
ATOM 2736 N N . MET B 1 155 ? -11.453 26.891 1.131 1 92.88 155 MET B N 1
ATOM 2737 C CA . MET B 1 155 ? -12.07 26.688 2.438 1 92.88 155 MET B CA 1
ATOM 2738 C C . MET B 1 155 ? -11.5 27.656 3.467 1 92.88 155 MET B C 1
ATOM 2740 O O . MET B 1 155 ? -10.289 27.922 3.475 1 92.88 155 MET B O 1
ATOM 2744 N N . SER B 1 156 ? -12.414 28.156 4.32 1 93.31 156 SER B N 1
ATOM 2745 C CA . SER B 1 156 ? -11.953 28.906 5.48 1 93.31 156 SER B CA 1
ATOM 2746 C C . SER B 1 156 ? -11.375 27.984 6.547 1 93.31 156 SER B C 1
ATOM 2748 O O . SER B 1 156 ? -11.547 26.766 6.48 1 93.31 156 SER B O 1
ATOM 2750 N N . GLU B 1 157 ? -10.734 28.547 7.461 1 90.81 157 GLU B N 1
ATOM 2751 C CA . GLU B 1 157 ? -10.211 27.766 8.578 1 90.81 157 GLU B CA 1
ATOM 2752 C C . GLU B 1 157 ? -11.336 27.062 9.328 1 90.81 157 GLU B C 1
ATOM 2754 O O . GLU B 1 157 ? -11.18 25.906 9.742 1 90.81 157 GLU B O 1
ATOM 2759 N N . GLU B 1 158 ? -12.414 27.781 9.477 1 94.75 158 GLU B N 1
ATOM 2760 C CA . GLU B 1 158 ? -13.57 27.203 10.156 1 94.75 158 GLU B CA 1
ATOM 2761 C C . GLU B 1 158 ? -14.117 26 9.383 1 94.75 158 GLU B C 1
ATOM 2763 O O . GLU B 1 158 ? -14.531 25 9.977 1 94.75 158 GLU B O 1
ATOM 2768 N N . GLU B 1 159 ? -14.086 26.078 8.133 1 95 159 GLU B N 1
ATOM 2769 C CA . GLU B 1 159 ? -14.57 25 7.289 1 95 159 GLU B CA 1
ATOM 2770 C C . GLU B 1 159 ? -13.633 23.781 7.352 1 95 159 GLU B C 1
ATOM 2772 O O . GLU B 1 159 ? -14.086 22.641 7.336 1 95 159 GLU B O 1
ATOM 2777 N N . HIS B 1 160 ? -12.344 24.078 7.383 1 93.62 160 HIS B N 1
ATOM 2778 C CA . HIS B 1 160 ? -11.383 23 7.57 1 93.62 160 HIS B CA 1
ATOM 2779 C C . HIS B 1 160 ? -11.664 22.234 8.852 1 93.62 160 HIS B C 1
ATOM 2781 O O . HIS B 1 160 ? -11.742 21 8.836 1 93.62 160 HIS B O 1
ATOM 2787 N N . ILE B 1 161 ? -11.867 22.953 9.891 1 94.31 161 ILE B N 1
ATOM 2788 C CA . ILE B 1 161 ? -12.078 22.359 11.203 1 94.31 161 ILE B CA 1
ATOM 2789 C C . ILE B 1 161 ? -13.391 21.562 11.203 1 94.31 161 ILE B C 1
ATOM 2791 O O . ILE B 1 161 ? -13.445 20.453 11.719 1 94.31 161 ILE B O 1
ATOM 2795 N N . ALA B 1 162 ? -14.43 22.141 10.664 1 96.31 162 ALA B N 1
ATOM 2796 C CA . ALA B 1 162 ? -15.727 21.469 10.594 1 96.31 162 ALA B CA 1
ATOM 2797 C C . ALA B 1 162 ? -15.633 20.156 9.836 1 96.31 162 ALA B C 1
ATOM 2799 O O . ALA B 1 162 ? -16.203 19.141 10.25 1 96.31 162 ALA B O 1
ATOM 2800 N N . TYR B 1 163 ? -14.938 20.172 8.773 1 94.62 163 TYR B N 1
ATOM 2801 C CA . TYR B 1 163 ? -14.75 18.969 7.977 1 94.62 163 TYR B CA 1
ATOM 2802 C C . TYR B 1 163 ? -14.023 17.891 8.781 1 94.62 163 TYR B C 1
ATOM 2804 O O . TYR B 1 163 ? -14.445 16.734 8.812 1 94.62 163 TYR B O 1
ATOM 2812 N N . MET B 1 164 ? -12.953 18.328 9.422 1 96 164 MET B N 1
ATOM 2813 C CA . MET B 1 164 ? -12.148 17.391 10.188 1 96 164 MET B CA 1
ATOM 2814 C C . MET B 1 164 ? -12.945 16.797 11.344 1 96 164 MET B C 1
ATOM 2816 O O . MET B 1 164 ? -12.805 15.617 11.664 1 96 164 MET B O 1
ATOM 2820 N N . LYS B 1 165 ? -13.742 17.641 12 1 96.69 165 LYS B N 1
ATOM 2821 C CA . LYS B 1 165 ? -14.586 17.156 13.086 1 96.69 165 LYS B CA 1
ATOM 2822 C C . LYS B 1 165 ? -15.578 16.109 12.586 1 96.69 165 LYS B C 1
ATOM 2824 O O . LYS B 1 165 ? -15.883 15.148 13.289 1 96.69 165 LYS B O 1
ATOM 2829 N N . LYS B 1 166 ? -15.992 16.281 11.414 1 95.38 166 LYS B N 1
ATOM 2830 C CA . LYS B 1 166 ? -17 15.414 10.836 1 95.38 166 LYS B CA 1
ATOM 2831 C C . LYS B 1 166 ? -16.391 14.109 10.328 1 95.38 166 LYS B C 1
ATOM 2833 O O . LYS B 1 166 ? -16.969 13.031 10.492 1 95.38 166 LYS B O 1
ATOM 2838 N N . LYS B 1 167 ? -15.164 14.164 9.766 1 94.5 167 LYS B N 1
ATOM 2839 C CA . LYS B 1 167 ? -14.703 13.039 8.953 1 94.5 167 LYS B CA 1
ATOM 2840 C C . LYS B 1 167 ? -13.445 12.414 9.555 1 94.5 167 LYS B C 1
ATOM 2842 O O . LYS B 1 167 ? -13.078 11.289 9.211 1 94.5 167 LYS B O 1
ATOM 2847 N N . ASN B 1 168 ? -12.805 13.109 10.484 1 96.75 168 ASN B N 1
ATOM 2848 C CA . ASN B 1 168 ? -11.43 12.703 10.742 1 96.75 168 ASN B CA 1
ATOM 2849 C C . ASN B 1 168 ? -11.211 12.359 12.211 1 96.75 168 ASN B C 1
ATOM 2851 O O . ASN B 1 168 ? -10.094 12.016 12.617 1 96.75 168 ASN B O 1
ATOM 2855 N N . VAL B 1 169 ? -12.211 12.406 13.023 1 97.56 169 VAL B N 1
ATOM 2856 C CA . VAL B 1 169 ? -12.008 12.188 14.445 1 97.56 169 VAL B CA 1
ATOM 2857 C C . VAL B 1 169 ? -12.109 10.703 14.766 1 97.56 169 VAL B C 1
ATOM 2859 O O . VAL B 1 169 ? -11.672 10.258 15.828 1 97.56 169 VAL B O 1
ATOM 2862 N N . LEU B 1 170 ? -12.711 9.938 13.875 1 96.88 170 LEU B N 1
ATOM 2863 C CA . LEU B 1 170 ? -12.805 8.492 13.984 1 96.88 170 LEU B CA 1
ATOM 2864 C C . LEU B 1 170 ? -12.297 7.816 12.711 1 96.88 170 LEU B C 1
ATOM 2866 O O . LEU B 1 170 ? -12.484 8.344 11.609 1 96.88 170 LEU B O 1
ATOM 2870 N N . SER B 1 171 ? -11.641 6.668 12.891 1 96.06 171 SER B N 1
ATOM 2871 C CA . SER B 1 171 ? -11.352 5.832 11.734 1 96.06 171 SER B CA 1
ATOM 2872 C C . SER B 1 171 ? -12.625 5.188 11.188 1 96.06 171 SER B C 1
ATOM 2874 O O . SER B 1 171 ? -13.688 5.301 11.789 1 96.06 171 SER B O 1
ATOM 2876 N N . PHE B 1 172 ? -12.484 4.492 10.07 1 92.81 172 PHE B N 1
ATOM 2877 C CA . PHE B 1 172 ? -13.625 3.816 9.461 1 92.81 172 PHE B CA 1
ATOM 2878 C C . PHE B 1 172 ? -14.156 2.727 10.383 1 92.81 172 PHE B C 1
ATOM 2880 O O . PHE B 1 172 ? -15.344 2.41 10.359 1 92.81 172 PHE B O 1
ATOM 2887 N N . ASP B 1 173 ? -13.281 2.182 11.273 1 95.44 173 ASP B N 1
ATOM 2888 C CA . ASP B 1 173 ? -13.672 1.149 12.234 1 95.44 173 ASP B CA 1
ATOM 2889 C C . ASP B 1 173 ? -14.117 1.766 13.555 1 95.44 173 ASP B C 1
ATOM 2891 O O . ASP B 1 173 ? -14.305 1.055 14.547 1 95.44 173 ASP B O 1
ATOM 2895 N N . GLY B 1 174 ? -14.156 3.055 13.594 1 96.12 174 GLY B N 1
ATOM 2896 C CA . GLY B 1 174 ? -14.68 3.723 14.773 1 96.12 174 GLY B CA 1
ATOM 2897 C C . GLY B 1 174 ? -13.625 3.975 15.836 1 96.12 174 GLY B C 1
ATOM 2898 O O . GLY B 1 174 ? -13.945 4.219 17 1 96.12 174 GLY B O 1
ATOM 2899 N N . LYS B 1 175 ? -12.438 3.898 15.492 1 97.06 175 LYS B N 1
ATOM 2900 C CA . LYS B 1 175 ? -11.367 4.164 16.453 1 97.06 175 LYS B CA 1
ATOM 2901 C C . LYS B 1 175 ? -11.039 5.652 16.5 1 97.06 175 LYS B C 1
ATOM 2903 O O . LYS B 1 175 ? -10.984 6.32 15.461 1 97.06 175 LYS B O 1
ATOM 2908 N N . GLU B 1 176 ? -10.773 6.117 17.656 1 97.56 176 GLU B N 1
ATOM 2909 C CA . GLU B 1 176 ? -10.477 7.535 17.844 1 97.56 176 GLU B CA 1
ATOM 2910 C C . GLU B 1 176 ? -9.117 7.895 17.266 1 97.56 176 GLU B C 1
ATOM 2912 O O . GLU B 1 176 ? -8.164 7.117 17.359 1 97.56 176 GLU B O 1
ATOM 2917 N N . THR B 1 177 ? -8.992 9.133 16.75 1 98 177 THR B N 1
ATOM 2918 C CA . THR B 1 177 ? -7.723 9.625 16.219 1 98 177 THR B CA 1
ATOM 2919 C C . THR B 1 177 ? -7.07 10.602 17.188 1 98 177 THR B C 1
ATOM 2921 O O . THR B 1 177 ? -5.891 10.938 17.031 1 98 177 THR B O 1
ATOM 2924 N N . LYS B 1 178 ? -7.879 11.148 18.141 1 97.81 178 LYS B N 1
ATOM 2925 C CA . LYS B 1 178 ? -7.465 12.164 19.109 1 97.81 178 LYS B CA 1
ATOM 2926 C C . LYS B 1 178 ? -7.012 13.438 18.406 1 97.81 178 LYS B C 1
ATOM 2928 O O . LYS B 1 178 ? -6.082 14.109 18.859 1 97.81 178 LYS B O 1
ATOM 2933 N N . LEU B 1 179 ? -7.641 13.719 17.312 1 97.31 179 LEU B N 1
ATOM 2934 C CA . LEU B 1 179 ? -7.254 14.828 16.453 1 97.31 179 LEU B CA 1
ATOM 2935 C C . LEU B 1 179 ? -7.312 16.156 17.203 1 97.31 179 LEU B C 1
ATOM 2937 O O . LEU B 1 179 ? -6.414 16.984 17.078 1 97.31 179 LEU B O 1
ATOM 2941 N N . PHE B 1 180 ? -8.297 16.359 18.078 1 96 180 PHE B N 1
ATOM 2942 C CA . PHE B 1 180 ? -8.484 17.656 18.703 1 96 180 PHE B CA 1
ATOM 2943 C C . PHE B 1 180 ? -8.203 17.594 20.203 1 96 180 PHE B C 1
ATOM 2945 O O . PHE B 1 180 ? -7.91 18.609 20.844 1 96 180 PHE B O 1
ATOM 2952 N N . GLU B 1 181 ? -8.289 16.438 20.781 1 91.19 181 GLU B N 1
ATOM 2953 C CA . GLU B 1 181 ? -8.047 16.281 22.219 1 91.19 181 GLU B CA 1
ATOM 2954 C C . GLU B 1 181 ? -7.535 14.875 22.531 1 91.19 181 GLU B C 1
ATOM 2956 O O . GLU B 1 181 ? -7.793 13.93 21.781 1 91.19 181 GLU B O 1
ATOM 2961 N N . ASP B 1 182 ? -6.859 14.789 23.672 1 86.25 182 ASP B N 1
ATOM 2962 C CA . ASP B 1 182 ? -6.254 13.531 24.078 1 86.25 182 ASP B CA 1
ATOM 2963 C C . ASP B 1 182 ? -7.309 12.555 24.594 1 86.25 182 ASP B C 1
ATOM 2965 O O . ASP B 1 182 ? -8.305 12.969 25.203 1 86.25 182 ASP B O 1
#

Foldseek 3Di:
DKDKDFWDDPVNVVVVVPAFKKWKWADAPDDDIDIDIGGDPQQWDDPDRFKIKGWDFDDQEAVLLLRCVHPQWMKMWDFDLDDFGKIKIFTKGKHKAAPPDPCNVVRCVSGDDCQRTQIMIIITTGMMIMDRRVPPHHDDDDDDDCVVVVVSVVDDPVRSVVVCVVRYQAGPVGGGSCSPHD/DKDKDFWDDPVNVVVVVPAFKKWKWADAPDDDIDIDIGGDPQQWDDPDRFKIKGWDFDDQEAVLLLRCVHPQWMKMWDFDLDDFGKIKIFTKGKHKAAPPDPCNVVRCVSGDDCQRGQIMIIITTGMMIMDRRPPPHHDDDDDDDCVVVVVSVVDDPVRSVVVCVVRYQAGPVGGGSCSPHD

Organism: Arcobacter nitrofigilis (strain ATCC 33309 / DSM 7299 / CCUG 15893 / LMG 7604 / NCTC 12251 / CI) (NCBI:txid572480)

Secondary structure (DSSP, 8-state):
--EEESS--HHHHHHHHT-S-EEEEE--SSSPPEEEEE-SSS-EEEEETTEEEEEEE--S--HHHHHHTT--EEEEEEE-SSSS--EEEEEEEEEEEETTSTTHHHHHTT-S--TTEEEEEEEEEEEEEEE--TTSPEEEEEE--SHHHHHHHHS-HHHHHHHHHHHSSB-TTS-B--SS--/--EEESS--HHHHHHHHT-S-EEEEE--SSSPPEEEEE-SSS-EEEEETTEEEEEEE--S--HHHHHHTT--EEEEEEE-SSSS--EEEEEEEEEEEETTSTTHHHHHTT-S--TTEEEEEEEEEEEEEEE--TTSPEEEEEE--SHHHHHHHHS-HHHHHHHHHHHSSB-TTS-B--SS--

Radius of gyration: 19.84 Å; Cα contacts (8 Å, |Δi|>4): 832; chains: 2; bounding box: 44×58×45 Å

Nearest PDB structures (foldseek):
  3in6-assembly1_B  TM=6.791E-01  e=1.122E-05  Syntrophomonas wolfei subsp. wolfei str. Goettingen G311
  3u5w-assembly1_A-2  TM=6.963E-01  e=1.257E-05  Brucella abortus 2308
  3u0i-assembly1_A-2  TM=6.418E-01  e=2.632E-05  Brucella abortus 2308
  3db0-assembly1_B  TM=6.803E-01  e=2.708E-04  Listeria innocua
  3db0-assembly1_A  TM=6.861E-01  e=2.097E-03  Listeria innocua

pLDDT: mean 95.7, std 5.75, range [50.25, 98.94]